Protein AF-A0A0H2SJ32-F1 (afdb_monomer_lite)

Foldseek 3Di:
DEQELLLNVLCVVPVPFDFLDDDPFAWDWDDDPNYIYIAGFHDADLVQLETEHEDADPDDDLSVLLRQLVVVVVCVVVVGRHQWYWYHYPPDIDTDGPVRSVVCVVVNVVVVVVSPDDDDDDDDPSLVRGPCNVVNVVVCVVVVNLCLQPPDDPVLVVVCVVVPHDLVCCLVVVVLVVDPPVNSLSSQLNNCQVVVHKDWQDDDDQFPAEKEWDFADDDLDGAWIWIAHPNDIDIQGCPDPNVVSLLVVLVVVLVSLAQYEYAAPVRLVSVVSVCVVPPVSVVSNVSNVVSYDHPNVVCSNTMHHNFSDSPLVGLLVSLPQDQPDSDDSVNLNVLVVVVVVVNVVSVVRNSSRSSSNRVSSVSSSVVVVVVND

Sequence (373 aa):
MKMDLLNYRNIKKCKHFVPIYKRPTKYFEINYEGITIVASYDEYDNRRKTAKISRESRKLKLNHIYHIIAVYLYFRKNGKDVRGIEVTLENKVHYFSERWIERKMPLLKKEIEYFKTPQEKTPGNHCKFCKIKVQCHRELLKKGDISIVPGISTSYLKLLKDININPIKAVEANKIEQVPPQFRKPLYNLKSLLENKPIIINKFDIPKKYIVYDVETYRDLDFLHGILIKNKYKAFLNLENIDDNLERFLKFIDSTKDIIVHYDVYDIKRLQMITKNISHLYKYLYKIEDRSYDLYEKIQKNIAIPVTSYSLKDISKYFGYKWRTDLNGYAIFIEYKNYLKGHKESLEKIIKYNEDDCRATAMIMEKLRELMK

pLDDT: mean 93.62, std 4.21, range [75.25, 98.56]

Structure (mmCIF, N/CA/C/O backbone):
data_AF-A0A0H2SJ32-F1
#
_entry.id   AF-A0A0H2SJ32-F1
#
loop_
_atom_site.group_PDB
_atom_site.id
_atom_site.type_symbol
_atom_site.label_atom_id
_atom_site.label_alt_id
_atom_site.label_comp_id
_atom_site.label_asym_id
_atom_site.label_entity_id
_atom_site.label_seq_id
_atom_site.pdbx_PDB_ins_code
_atom_site.Cartn_x
_atom_site.Cartn_y
_atom_site.Cartn_z
_atom_site.occupancy
_atom_site.B_iso_or_equiv
_atom_site.auth_seq_id
_atom_site.auth_comp_id
_atom_site.auth_asym_id
_atom_site.auth_atom_id
_atom_site.pdbx_PDB_model_num
ATOM 1 N N . MET A 1 1 ? -23.730 -14.250 4.685 1.00 84.75 1 MET A N 1
ATOM 2 C CA . MET A 1 1 ? -23.030 -13.030 4.209 1.00 84.75 1 MET A CA 1
ATOM 3 C C . MET A 1 1 ? -22.433 -12.296 5.406 1.00 84.75 1 MET A C 1
ATOM 5 O O . MET A 1 1 ? -23.075 -12.280 6.452 1.00 84.75 1 MET A O 1
ATOM 9 N N . LYS A 1 2 ? -21.221 -11.736 5.282 1.00 92.38 2 LYS A N 1
ATOM 10 C CA . LYS A 1 2 ? -20.457 -11.185 6.415 1.00 92.38 2 LYS A CA 1
ATOM 11 C C . LYS A 1 2 ? -20.153 -9.699 6.218 1.00 92.38 2 LYS A C 1
ATOM 13 O O . LYS A 1 2 ? -19.502 -9.336 5.244 1.00 92.38 2 LYS A O 1
ATOM 18 N N . MET A 1 3 ? -20.612 -8.849 7.135 1.00 94.62 3 MET A N 1
ATOM 19 C CA . MET A 1 3 ? -20.380 -7.403 7.110 1.00 94.62 3 MET A CA 1
ATOM 20 C C . MET A 1 3 ? -19.351 -7.014 8.176 1.00 94.62 3 MET A C 1
ATOM 22 O O . MET A 1 3 ? -19.695 -6.814 9.338 1.00 94.62 3 MET A O 1
ATOM 26 N N . ASP A 1 4 ? -18.081 -6.904 7.788 1.00 95.12 4 ASP A N 1
ATOM 27 C CA . ASP A 1 4 ? -17.010 -6.440 8.680 1.00 95.12 4 ASP A CA 1
ATOM 28 C C . ASP A 1 4 ? -16.953 -4.898 8.734 1.00 95.12 4 ASP A C 1
ATOM 30 O O . ASP A 1 4 ? -16.534 -4.203 7.804 1.00 95.12 4 ASP A O 1
ATOM 34 N N . LEU A 1 5 ? -17.373 -4.347 9.875 1.00 95.19 5 LEU A N 1
ATOM 35 C CA . LEU A 1 5 ? -17.485 -2.909 10.119 1.00 95.19 5 LEU A CA 1
ATOM 36 C C . LEU A 1 5 ? -16.130 -2.205 10.313 1.00 95.19 5 LE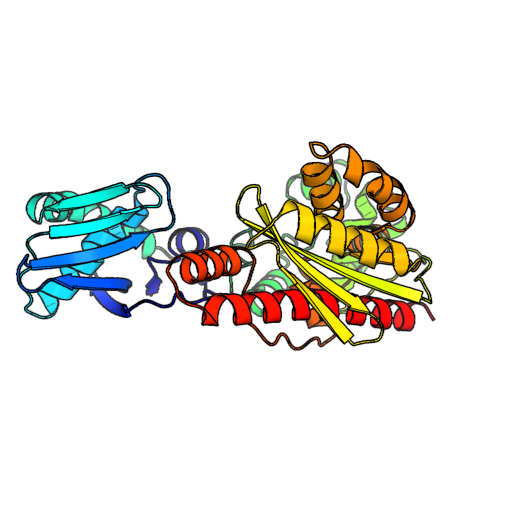U A C 1
ATOM 38 O O . LEU A 1 5 ? -16.024 -0.972 10.207 1.00 95.19 5 LEU A O 1
ATOM 42 N N . LEU A 1 6 ? -15.057 -2.955 10.557 1.00 91.38 6 LEU A N 1
ATOM 43 C CA . LEU A 1 6 ? -13.697 -2.419 10.646 1.00 91.38 6 LEU A CA 1
ATOM 44 C C . LEU A 1 6 ? -13.183 -2.118 9.235 1.00 91.38 6 LEU A C 1
ATOM 46 O O . LEU A 1 6 ? -12.584 -1.061 9.018 1.00 91.38 6 LEU A O 1
ATOM 50 N N . ASN A 1 7 ? -13.542 -2.966 8.268 1.00 92.06 7 ASN A N 1
ATOM 51 C CA . ASN A 1 7 ? -13.204 -2.837 6.849 1.00 92.06 7 ASN A CA 1
ATOM 52 C C . ASN A 1 7 ? -14.367 -2.354 5.966 1.00 92.06 7 ASN A C 1
ATOM 54 O O . ASN A 1 7 ? -14.308 -2.456 4.738 1.00 92.06 7 ASN A O 1
ATOM 58 N N . TYR A 1 8 ? -15.393 -1.753 6.574 1.00 93.25 8 TYR A N 1
ATOM 59 C CA . TYR A 1 8 ? -16.649 -1.392 5.915 1.00 93.25 8 TYR A CA 1
ATOM 60 C C . TYR A 1 8 ? -16.489 -0.626 4.594 1.00 93.25 8 TYR A C 1
ATOM 62 O O . TYR A 1 8 ? -17.190 -0.885 3.624 1.00 93.25 8 TYR A O 1
ATOM 70 N N . ARG A 1 9 ? -15.536 0.313 4.520 1.00 91.25 9 ARG A N 1
ATOM 71 C CA . ARG A 1 9 ? -15.310 1.106 3.296 1.00 91.25 9 ARG A CA 1
ATOM 72 C C . ARG A 1 9 ? -14.854 0.261 2.104 1.00 91.25 9 ARG A C 1
ATOM 74 O O . ARG A 1 9 ? -15.128 0.643 0.972 1.00 91.25 9 ARG A O 1
ATOM 81 N N . ASN A 1 10 ? -14.142 -0.835 2.356 1.00 92.56 10 ASN A N 1
ATOM 82 C CA . ASN A 1 10 ? -13.709 -1.768 1.319 1.00 92.56 10 ASN A CA 1
ATOM 83 C C . ASN A 1 10 ? -14.840 -2.740 0.977 1.00 92.56 10 ASN A C 1
ATOM 85 O O . ASN A 1 10 ? -15.119 -2.956 -0.195 1.00 92.56 10 ASN A O 1
ATOM 89 N N . ILE A 1 11 ? -15.550 -3.231 1.994 1.00 92.00 11 ILE A N 1
ATOM 90 C CA . ILE A 1 11 ? -16.694 -4.138 1.835 1.00 92.00 11 ILE A CA 1
ATOM 91 C C . ILE A 1 11 ? -17.844 -3.492 1.062 1.00 92.00 11 ILE A C 1
ATOM 93 O O . ILE A 1 11 ? -18.455 -4.134 0.217 1.00 92.00 11 ILE A O 1
ATOM 97 N N . LYS A 1 12 ? -18.091 -2.197 1.280 1.00 91.25 12 LYS A N 1
ATOM 98 C CA . LYS A 1 12 ? -19.074 -1.430 0.509 1.00 91.25 12 LYS A CA 1
ATOM 99 C C . LYS A 1 12 ? -18.720 -1.342 -0.981 1.00 91.25 12 LYS A C 1
ATOM 101 O O . LYS A 1 12 ? -19.610 -1.180 -1.803 1.00 91.25 12 LYS A O 1
ATOM 106 N N . LYS A 1 13 ? -17.431 -1.415 -1.331 1.00 91.88 13 LYS A N 1
ATOM 107 C CA . LYS A 1 13 ? -16.981 -1.440 -2.732 1.00 91.88 13 LYS A CA 1
ATOM 108 C C . LYS A 1 13 ? -17.062 -2.847 -3.319 1.00 91.88 13 LYS A C 1
ATOM 110 O O . LYS A 1 13 ? -17.434 -2.984 -4.475 1.00 91.88 13 LYS A O 1
ATOM 115 N N . CYS A 1 14 ? -16.725 -3.861 -2.5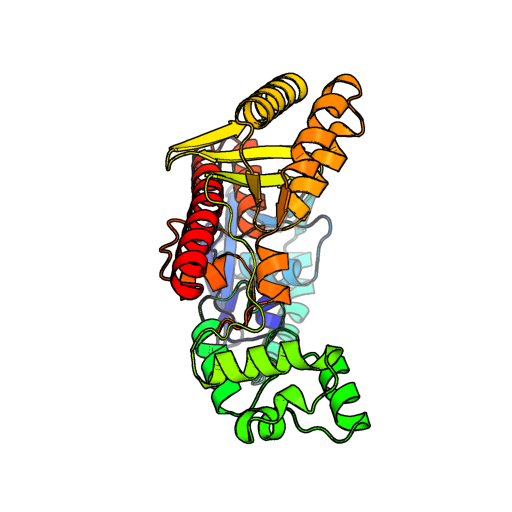25 1.00 92.62 14 CYS A N 1
ATOM 116 C CA . CYS A 1 14 ? -16.775 -5.261 -2.924 1.00 92.62 14 CYS A CA 1
ATOM 117 C C . CYS A 1 14 ? -17.115 -6.151 -1.725 1.00 92.62 14 CYS A C 1
ATOM 119 O O . CYS A 1 14 ? -16.321 -6.289 -0.790 1.00 92.62 14 CYS A O 1
ATOM 121 N N . LYS A 1 15 ? -18.275 -6.814 -1.777 1.00 90.94 15 LYS A N 1
ATOM 122 C CA . LYS A 1 15 ? -18.782 -7.683 -0.696 1.00 90.94 15 LYS A CA 1
ATOM 123 C C . LYS A 1 15 ? -17.934 -8.940 -0.467 1.00 90.94 15 LYS A C 1
ATOM 125 O O . LYS A 1 15 ? -18.018 -9.552 0.592 1.00 90.94 15 LYS A O 1
ATOM 130 N N . HIS A 1 16 ? -17.076 -9.289 -1.427 1.00 91.50 16 HIS A N 1
ATOM 131 C CA . HIS A 1 16 ? -16.116 -10.394 -1.334 1.00 91.50 16 HIS A CA 1
ATOM 132 C C . HIS A 1 16 ? -14.773 -9.986 -0.707 1.00 91.50 16 HIS A C 1
ATOM 134 O O . HIS A 1 16 ? -13.849 -10.795 -0.648 1.00 91.50 16 HIS A O 1
ATOM 140 N N . PHE A 1 17 ? -14.623 -8.733 -0.269 1.00 93.62 17 PHE A N 1
ATOM 141 C CA . PHE A 1 17 ? -13.372 -8.239 0.289 1.00 93.62 17 PHE A CA 1
ATOM 142 C C . PHE A 1 17 ? -12.949 -9.021 1.543 1.00 93.62 17 PHE A C 1
ATOM 144 O O . PHE A 1 17 ? -13.627 -9.006 2.568 1.00 93.62 17 PHE A O 1
ATOM 151 N N . VAL A 1 18 ? -11.767 -9.636 1.480 1.00 92.75 18 VAL A N 1
ATOM 152 C CA . VAL A 1 18 ? -11.108 -10.290 2.620 1.00 92.75 18 VAL A CA 1
ATOM 153 C C . VAL A 1 18 ? -9.909 -9.448 3.074 1.00 92.75 18 VAL A C 1
ATOM 155 O O . VAL A 1 18 ? -8.955 -9.343 2.303 1.00 92.75 18 VAL A O 1
ATOM 158 N N . PRO A 1 19 ? -9.896 -8.852 4.281 1.00 91.38 19 PRO A N 1
ATOM 159 C CA . PRO A 1 19 ? -8.810 -7.970 4.718 1.00 91.38 19 PRO A CA 1
ATOM 160 C C . PRO A 1 19 ? -7.476 -8.704 4.879 1.00 91.38 19 PRO A C 1
ATOM 162 O O . PRO A 1 19 ? -7.435 -9.788 5.459 1.00 91.38 19 PRO A O 1
ATOM 165 N N . ILE A 1 20 ? -6.379 -8.087 4.423 1.00 89.19 20 ILE A N 1
ATOM 166 C CA . ILE A 1 20 ? -5.006 -8.576 4.658 1.00 89.19 20 ILE A CA 1
ATOM 167 C C . ILE A 1 20 ? -4.635 -8.476 6.139 1.00 89.19 20 ILE A C 1
ATOM 169 O O . ILE A 1 20 ? -4.204 -9.462 6.731 1.00 89.19 20 ILE A O 1
ATOM 173 N N . TYR A 1 21 ? -4.866 -7.309 6.738 1.00 86.38 21 TYR A N 1
ATOM 174 C CA . TYR A 1 21 ? -4.495 -7.005 8.116 1.00 86.38 21 TYR A CA 1
ATOM 175 C C . TYR A 1 21 ? -5.722 -7.016 9.035 1.00 86.38 21 TYR A C 1
ATOM 177 O O . TYR A 1 21 ? -6.750 -6.405 8.723 1.00 86.38 21 TYR A O 1
ATOM 185 N N . LYS A 1 22 ? -5.598 -7.685 10.185 1.00 85.19 22 LYS A N 1
ATOM 186 C CA . LYS A 1 22 ? -6.545 -7.590 11.301 1.00 85.19 22 LYS A CA 1
ATOM 187 C C . LYS A 1 22 ? -5.929 -6.721 12.390 1.00 85.19 22 LYS A C 1
ATOM 189 O O . LYS A 1 22 ? -4.769 -6.903 12.737 1.00 85.19 22 LYS A O 1
ATOM 194 N N . ARG A 1 23 ? -6.713 -5.783 12.920 1.00 82.75 23 ARG A N 1
ATOM 195 C CA . ARG A 1 23 ? -6.260 -4.884 13.987 1.00 82.75 23 ARG A CA 1
ATOM 196 C C . ARG A 1 23 ? -6.164 -5.659 15.305 1.00 82.75 23 ARG A C 1
ATOM 198 O O . ARG A 1 23 ? -7.008 -6.517 15.530 1.00 82.75 23 ARG A O 1
ATOM 205 N N . PRO A 1 24 ? -5.220 -5.351 16.199 1.00 81.75 24 PRO A N 1
ATOM 206 C CA . PRO A 1 24 ? -5.170 -5.965 17.523 1.00 81.75 24 PRO A CA 1
ATOM 207 C C . PRO A 1 24 ? -6.269 -5.374 18.426 1.00 81.75 24 PRO A C 1
ATOM 209 O O . PRO A 1 24 ? -6.083 -4.346 19.064 1.00 81.75 24 PRO A O 1
ATOM 212 N N . THR A 1 25 ? -7.458 -5.977 18.426 1.00 86.56 25 THR A N 1
ATOM 213 C CA . THR A 1 25 ? -8.642 -5.544 19.200 1.00 86.56 25 THR A CA 1
ATOM 214 C C . THR A 1 25 ? -9.538 -6.757 19.487 1.00 86.56 25 THR A C 1
ATOM 216 O O . THR A 1 25 ? -9.348 -7.819 18.885 1.00 86.56 25 THR A O 1
ATOM 219 N N . LYS A 1 26 ? -10.516 -6.641 20.397 1.00 93.81 26 LYS A N 1
ATOM 220 C CA . LYS A 1 26 ? -11.406 -7.760 20.753 1.00 93.81 26 LYS A CA 1
ATOM 221 C C . LYS A 1 26 ? -12.528 -7.859 19.729 1.00 93.81 26 LYS A C 1
ATOM 223 O O . LYS A 1 26 ? -13.484 -7.086 19.767 1.00 93.81 26 LYS A O 1
ATOM 228 N N . TYR A 1 27 ? -12.388 -8.781 18.782 1.00 96.50 27 TYR A N 1
ATOM 229 C CA . TYR A 1 27 ? -13.406 -9.032 17.765 1.00 96.50 27 TYR A CA 1
ATOM 230 C C . TYR A 1 27 ? -14.584 -9.823 18.322 1.00 96.50 27 TYR A C 1
ATOM 232 O O . TYR A 1 27 ? -14.417 -10.696 19.167 1.00 96.50 27 TYR A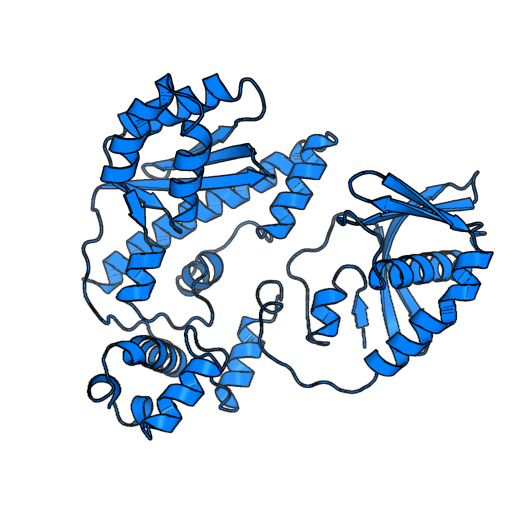 O 1
ATOM 240 N N . PHE A 1 28 ? -15.762 -9.558 17.772 1.00 97.12 28 PHE A N 1
ATOM 241 C CA . PHE A 1 28 ? -16.953 -10.365 17.985 1.00 97.12 28 PHE A CA 1
ATOM 242 C C . PHE A 1 28 ? -17.768 -10.464 16.698 1.00 97.12 28 PHE A C 1
ATOM 244 O O . PHE A 1 28 ? -17.627 -9.647 15.778 1.00 97.12 28 PHE A O 1
ATOM 251 N N . GLU A 1 29 ? -18.655 -11.454 16.661 1.00 97.62 29 GLU A N 1
ATOM 252 C CA . GLU A 1 29 ? -19.629 -11.635 15.592 1.00 97.62 29 GLU A CA 1
ATOM 253 C C . GLU A 1 29 ? -21.039 -11.646 16.181 1.00 97.62 29 GLU A C 1
ATOM 255 O O . GLU A 1 29 ? -21.283 -12.253 17.224 1.00 97.62 29 GLU A O 1
ATOM 260 N N . ILE A 1 30 ? -21.975 -10.971 15.517 1.00 96.62 30 ILE A N 1
ATOM 261 C CA . ILE A 1 30 ? -23.398 -11.043 15.852 1.00 96.62 30 ILE A CA 1
ATOM 262 C C . ILE A 1 30 ? -24.220 -11.320 14.604 1.00 96.62 30 ILE A C 1
ATOM 264 O O . ILE A 1 30 ? -24.011 -10.711 13.558 1.00 96.62 30 ILE A O 1
ATOM 268 N N . ASN A 1 31 ? -25.196 -12.213 14.733 1.00 96.25 31 ASN A N 1
ATOM 269 C CA . ASN A 1 31 ? -26.251 -12.355 13.738 1.00 96.25 31 ASN A CA 1
ATOM 270 C C . ASN A 1 31 ? -27.341 -11.323 14.027 1.00 96.25 31 ASN A C 1
ATOM 272 O O . ASN A 1 31 ? -27.895 -11.311 15.131 1.00 96.25 31 ASN A O 1
ATOM 276 N N . TYR A 1 32 ? -27.617 -10.465 13.048 1.00 95.56 32 TYR A N 1
ATOM 277 C CA . TYR A 1 32 ? -28.621 -9.410 13.126 1.00 95.56 32 TYR A CA 1
ATOM 278 C C . TYR A 1 32 ? -29.239 -9.197 11.742 1.00 95.56 32 TYR A C 1
ATOM 280 O O . TYR A 1 32 ? -28.510 -9.079 10.757 1.00 95.56 32 TYR A O 1
ATOM 288 N N . GLU A 1 33 ? -30.574 -9.196 11.668 1.00 93.94 33 GLU A N 1
ATOM 289 C CA . GLU A 1 33 ? -31.332 -9.029 10.416 1.00 93.94 33 GLU A CA 1
ATOM 290 C C . GLU A 1 33 ? -30.879 -10.009 9.308 1.00 93.94 33 GLU A C 1
ATOM 292 O O . GLU A 1 33 ? -30.760 -9.647 8.140 1.00 93.94 33 GLU A O 1
ATOM 297 N N . GLY A 1 34 ? -30.573 -11.263 9.667 1.00 92.81 34 GLY A N 1
ATOM 298 C CA . GLY A 1 34 ? -30.205 -12.322 8.713 1.00 92.81 34 GLY A CA 1
ATOM 299 C C . GLY A 1 34 ? -28.777 -12.258 8.152 1.00 92.81 34 GLY A C 1
ATOM 300 O O . GLY A 1 34 ? -28.448 -13.017 7.241 1.00 92.81 34 GLY A O 1
ATOM 301 N N . ILE A 1 35 ? -27.909 -11.382 8.671 1.00 95.19 35 ILE A N 1
ATOM 302 C CA . ILE A 1 35 ? -26.491 -11.336 8.286 1.00 95.19 35 ILE A CA 1
ATOM 303 C C . ILE A 1 35 ? -25.573 -11.447 9.504 1.00 95.19 35 ILE A C 1
ATOM 305 O O . ILE A 1 35 ? -25.954 -11.092 10.620 1.00 95.19 35 ILE A O 1
ATOM 309 N N . THR A 1 36 ? -24.333 -11.880 9.278 1.00 96.75 36 THR A N 1
ATOM 310 C CA . THR A 1 36 ? -23.291 -11.868 10.308 1.00 96.75 36 THR A CA 1
ATOM 311 C C . THR A 1 36 ? -22.543 -10.540 10.250 1.00 96.75 36 THR A C 1
ATOM 313 O O . THR A 1 36 ? -21.879 -10.231 9.259 1.00 96.75 36 THR A O 1
ATOM 316 N N . ILE A 1 37 ? -22.634 -9.745 11.310 1.00 97.25 37 ILE A N 1
ATOM 317 C CA . ILE A 1 37 ? -21.875 -8.505 11.478 1.00 97.25 37 ILE A CA 1
ATOM 318 C C . ILE A 1 37 ? -20.612 -8.821 12.265 1.00 97.25 37 ILE A C 1
ATOM 320 O O . ILE A 1 37 ? -20.684 -9.426 13.333 1.00 97.25 37 ILE A O 1
ATOM 324 N N . VAL A 1 38 ? -19.467 -8.365 11.761 1.00 96.94 38 VAL A N 1
ATOM 325 C CA . VAL A 1 38 ? -18.198 -8.408 12.490 1.00 96.94 38 VAL A CA 1
ATOM 326 C C . VAL A 1 38 ? -17.802 -7.018 12.912 1.00 96.94 38 VAL A C 1
ATOM 328 O O . VAL A 1 38 ? -17.755 -6.084 12.109 1.00 96.94 38 VAL A O 1
ATOM 331 N N . ALA A 1 39 ? -17.497 -6.897 14.191 1.00 97.00 39 ALA A N 1
ATOM 332 C CA . ALA A 1 39 ? -17.062 -5.665 14.809 1.00 97.00 39 ALA A CA 1
ATOM 333 C C . ALA A 1 39 ? -16.050 -5.979 15.913 1.00 97.00 39 ALA A C 1
ATOM 335 O O . ALA A 1 39 ? -15.628 -7.122 16.093 1.00 97.00 39 ALA A O 1
ATOM 336 N N . SER A 1 40 ? -15.611 -4.939 16.610 1.00 96.38 40 SER A N 1
ATOM 337 C CA . SER A 1 40 ? -14.703 -5.080 17.739 1.00 96.38 40 SER A CA 1
ATOM 338 C C . SER A 1 40 ? -15.008 -4.082 18.844 1.00 96.38 40 SER A C 1
ATOM 340 O O . SER A 1 40 ? -15.715 -3.098 18.622 1.00 96.38 40 SER A O 1
ATOM 342 N N . TYR A 1 41 ? -14.458 -4.316 20.024 1.00 96.38 41 TYR A N 1
ATOM 343 C CA . TYR A 1 41 ? -14.414 -3.337 21.102 1.00 96.38 41 TYR A CA 1
ATOM 344 C C . TYR A 1 41 ? -13.050 -3.369 21.783 1.00 96.38 41 TYR A C 1
ATOM 346 O O . TYR A 1 41 ? -12.314 -4.350 21.683 1.00 96.38 41 TYR A O 1
ATOM 354 N N . ASP A 1 42 ? -12.711 -2.288 22.474 1.00 93.56 42 ASP A N 1
ATOM 355 C CA . ASP A 1 42 ? -11.442 -2.193 23.194 1.00 93.56 42 ASP A CA 1
ATOM 356 C C . ASP A 1 42 ? -11.650 -2.601 24.660 1.00 93.56 42 ASP A C 1
ATOM 358 O O . ASP A 1 42 ? -10.969 -3.483 25.200 1.00 93.56 42 ASP A O 1
ATOM 362 N N . GLU A 1 43 ? -12.682 -2.036 25.287 1.00 94.69 43 GLU A N 1
ATOM 363 C CA . GLU A 1 43 ? -12.971 -2.215 26.707 1.00 94.69 43 GLU A CA 1
ATOM 364 C C . GLU A 1 43 ? -14.477 -2.163 26.989 1.00 94.69 43 GLU A C 1
ATOM 366 O O . GLU A 1 43 ? -15.254 -1.605 26.213 1.00 94.69 43 GLU A O 1
ATOM 371 N N . TYR A 1 44 ? -14.880 -2.731 28.122 1.00 96.19 44 TYR A N 1
ATOM 372 C CA . TYR A 1 44 ? -16.200 -2.545 28.704 1.00 96.19 44 TYR A CA 1
ATOM 373 C C . TYR A 1 44 ? -16.052 -2.180 30.181 1.00 96.19 44 TYR A C 1
ATOM 375 O O . TYR A 1 44 ? -15.498 -2.953 30.960 1.00 96.19 44 TYR A O 1
ATOM 383 N N . ASP A 1 45 ? -16.545 -1.002 30.552 1.00 95.44 45 ASP A N 1
ATOM 384 C CA . ASP A 1 45 ? -16.543 -0.503 31.924 1.00 95.44 45 ASP A CA 1
ATOM 385 C C . ASP A 1 45 ? -17.814 -0.982 32.640 1.00 95.44 45 ASP A C 1
ATOM 387 O O . ASP A 1 45 ? -18.910 -0.473 32.392 1.00 95.44 45 ASP A O 1
ATOM 391 N N . ASN A 1 46 ? -17.666 -1.957 33.545 1.00 93.69 46 ASN A N 1
ATOM 392 C CA . ASN A 1 46 ? -18.784 -2.514 34.316 1.00 93.69 46 ASN A CA 1
ATOM 393 C C . ASN A 1 46 ? -19.457 -1.478 35.235 1.00 93.69 46 ASN A C 1
ATOM 395 O O . ASN A 1 46 ? -20.657 -1.586 35.480 1.00 93.69 46 ASN A O 1
ATOM 399 N N . ARG A 1 47 ? -18.711 -0.491 35.755 1.00 93.19 47 ARG A N 1
ATOM 400 C CA . ARG A 1 47 ? -19.242 0.512 36.695 1.00 93.19 47 ARG A CA 1
ATOM 401 C C . ARG A 1 47 ? -20.070 1.553 35.954 1.00 93.19 47 ARG A C 1
ATOM 403 O O . ARG A 1 47 ? -21.181 1.870 36.369 1.00 93.19 47 ARG A O 1
ATOM 410 N N . ARG A 1 48 ? -19.542 2.064 34.838 1.00 94.06 48 ARG A N 1
ATOM 411 C CA . ARG A 1 48 ? -20.235 3.056 33.999 1.00 94.06 48 ARG A CA 1
ATOM 412 C C . ARG A 1 48 ? -21.259 2.435 33.055 1.00 94.06 48 ARG A C 1
ATOM 414 O O . ARG A 1 48 ? -22.105 3.163 32.542 1.00 94.06 48 ARG A O 1
ATOM 421 N N . LYS A 1 49 ? -21.208 1.110 32.863 1.00 96.81 49 LYS A N 1
ATOM 422 C CA . LYS A 1 49 ? -22.027 0.368 31.894 1.00 96.81 49 LYS A CA 1
ATOM 423 C C . LYS A 1 49 ? -21.814 0.903 30.475 1.00 96.81 49 LYS A C 1
ATOM 425 O O . LYS A 1 49 ? -22.763 1.134 29.727 1.00 96.81 49 LYS A O 1
AT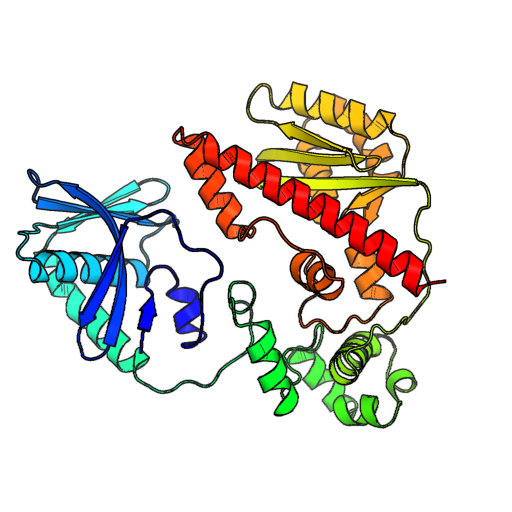OM 430 N N . THR A 1 50 ? -20.547 1.127 30.126 1.00 97.62 50 THR A N 1
ATOM 431 C CA . THR A 1 50 ? -20.129 1.778 28.876 1.00 97.62 50 THR A CA 1
ATOM 432 C C . THR A 1 50 ? -19.112 0.910 28.151 1.00 97.62 50 THR A C 1
ATOM 434 O O . THR A 1 50 ? -18.077 0.565 28.721 1.00 97.62 50 THR A O 1
ATOM 437 N N . ALA A 1 51 ? -19.363 0.587 26.881 1.00 97.56 51 ALA A N 1
ATOM 438 C CA . ALA A 1 51 ? -18.340 -0.025 26.030 1.00 97.56 51 ALA A CA 1
ATOM 439 C C . ALA A 1 51 ? -17.530 1.048 25.295 1.00 97.56 51 ALA A C 1
ATOM 441 O O . ALA A 1 51 ? -18.069 2.083 24.903 1.00 97.56 51 ALA A O 1
ATOM 442 N N . LYS A 1 52 ? -16.239 0.789 25.088 1.00 96.81 52 LYS A N 1
ATOM 443 C CA . LYS A 1 52 ? -15.300 1.709 24.439 1.00 96.81 52 LYS A CA 1
ATOM 444 C C . LYS A 1 52 ? -14.808 1.137 23.118 1.00 96.81 52 LYS A C 1
ATOM 446 O O . LYS A 1 52 ? -14.445 -0.042 23.047 1.00 96.81 52 LYS A O 1
ATOM 451 N N . ILE A 1 53 ? -14.767 1.976 22.086 1.00 96.00 53 ILE A N 1
ATOM 452 C CA . ILE A 1 53 ? -14.194 1.645 20.777 1.00 96.00 53 ILE A CA 1
ATOM 453 C C . ILE A 1 53 ? -13.302 2.769 20.247 1.00 96.00 53 ILE A C 1
ATOM 455 O O . ILE A 1 53 ? -13.594 3.949 20.423 1.00 96.00 53 ILE A O 1
ATOM 459 N N . SER A 1 54 ? -12.268 2.406 19.494 1.00 91.69 54 SER A N 1
ATOM 460 C CA . SER A 1 54 ? -11.338 3.351 18.873 1.00 91.69 54 SER A CA 1
ATOM 461 C C . SER A 1 54 ? -11.436 3.321 17.348 1.00 91.69 54 SER A C 1
ATOM 463 O O . SER A 1 54 ? -11.475 2.259 16.717 1.00 91.69 54 SER A O 1
ATOM 465 N N . ARG A 1 55 ? -11.457 4.500 16.710 1.00 90.50 55 ARG A N 1
ATOM 466 C CA . ARG A 1 55 ? -11.480 4.636 15.244 1.00 90.50 55 ARG A CA 1
ATOM 467 C C . ARG A 1 55 ? -10.469 5.669 14.758 1.00 90.50 55 ARG A C 1
ATOM 469 O O . ARG A 1 55 ? -10.523 6.837 15.121 1.00 90.50 55 ARG A O 1
ATOM 476 N N . GLU A 1 56 ? -9.645 5.244 13.803 1.00 84.75 56 GLU A N 1
ATOM 477 C CA . GLU A 1 56 ? -8.702 6.096 13.069 1.00 84.75 56 GLU A CA 1
ATOM 478 C C . GLU A 1 56 ? -9.432 7.032 12.095 1.00 84.75 56 GLU A C 1
ATOM 480 O O . GLU A 1 56 ? -9.668 6.712 10.922 1.00 84.75 56 GLU A O 1
ATOM 485 N N . SER A 1 57 ? -9.922 8.149 12.632 1.00 87.44 57 SER A N 1
ATOM 486 C CA . SER A 1 57 ? -10.612 9.199 11.893 1.00 87.44 57 SER A CA 1
ATOM 487 C C . SER A 1 57 ? -10.689 10.479 12.716 1.00 87.44 57 SER A C 1
ATOM 489 O O . SER A 1 57 ? -11.061 10.443 13.883 1.00 87.44 57 SER A O 1
ATOM 491 N N . ARG A 1 58 ? -10.484 11.633 12.076 1.00 87.38 58 ARG A N 1
ATOM 492 C CA . ARG A 1 58 ? -10.672 12.961 12.696 1.00 87.38 58 ARG A CA 1
ATOM 493 C C . ARG A 1 58 ? -12.135 13.313 12.993 1.00 87.38 58 ARG A C 1
ATOM 495 O O . ARG A 1 58 ? -12.430 14.117 13.873 1.00 87.38 58 ARG A O 1
ATOM 502 N N . LYS A 1 59 ? -13.073 12.742 12.230 1.00 92.38 59 LYS A N 1
ATOM 503 C CA . LYS A 1 59 ? -14.519 13.013 12.338 1.00 92.38 59 LYS A CA 1
ATOM 504 C C . LYS A 1 59 ? -15.320 11.719 12.468 1.00 92.38 59 LYS A C 1
ATOM 506 O O . LYS A 1 59 ? -14.900 10.668 11.968 1.00 92.38 59 LYS A O 1
ATOM 511 N N . LEU A 1 60 ? -16.486 11.806 13.107 1.00 93.06 60 LEU A N 1
ATOM 512 C CA . LEU A 1 60 ? -17.459 10.719 13.123 1.00 93.06 60 LEU A CA 1
ATOM 513 C C . LEU A 1 60 ? -17.999 10.511 11.701 1.00 93.06 60 LEU A C 1
ATOM 515 O O . LEU A 1 60 ? -18.259 11.473 10.982 1.00 93.06 60 LEU A O 1
ATOM 519 N N . LYS A 1 61 ? -18.132 9.253 11.284 1.00 93.81 61 LYS A N 1
ATOM 520 C CA . LYS A 1 61 ? -18.615 8.864 9.956 1.00 93.81 61 LYS A CA 1
ATOM 521 C C . LYS A 1 61 ? -19.746 7.864 10.112 1.00 93.81 61 LYS A C 1
ATOM 523 O O . LYS A 1 61 ? -19.821 7.176 11.126 1.00 93.81 61 LYS A O 1
ATOM 528 N N . LEU A 1 62 ? -20.576 7.734 9.082 1.00 94.25 62 LEU A N 1
ATOM 529 C CA . LEU A 1 62 ? -21.734 6.840 9.092 1.00 94.25 62 LEU A CA 1
ATOM 530 C C . LEU A 1 62 ? -21.366 5.388 9.452 1.00 94.25 62 LEU A C 1
ATOM 532 O O . LEU A 1 62 ? -22.011 4.772 10.289 1.00 94.25 62 LEU A O 1
ATOM 536 N N . ASN A 1 63 ? -20.247 4.878 8.936 1.00 94.06 63 ASN A N 1
ATOM 537 C CA . ASN A 1 63 ? -19.775 3.533 9.267 1.00 94.06 63 ASN A CA 1
ATOM 538 C C . ASN A 1 63 ? -19.325 3.364 10.733 1.00 94.06 63 ASN A C 1
ATOM 540 O O . ASN A 1 63 ? -19.241 2.240 11.214 1.00 94.06 63 ASN A O 1
ATOM 544 N N . HIS A 1 64 ? -19.014 4.452 11.446 1.00 95.81 64 HIS A N 1
ATOM 545 C CA . HIS A 1 64 ? -18.769 4.396 12.892 1.00 95.81 64 HIS A CA 1
ATOM 546 C C . HIS A 1 64 ? -20.083 4.261 13.656 1.00 95.81 64 HIS A C 1
ATOM 548 O O . HIS A 1 64 ? -20.115 3.558 14.652 1.00 95.81 64 HIS A O 1
ATOM 554 N N . ILE A 1 65 ? -21.169 4.858 13.158 1.00 97.38 65 ILE A N 1
ATOM 555 C CA . ILE A 1 65 ? -22.510 4.701 13.737 1.00 97.38 65 ILE A CA 1
ATOM 556 C C . ILE A 1 65 ? -22.942 3.233 13.670 1.00 97.38 65 ILE A C 1
ATOM 558 O O . ILE A 1 65 ? -23.399 2.685 14.665 1.00 97.38 65 ILE A O 1
ATOM 562 N N . TYR A 1 66 ? -22.706 2.562 12.540 1.00 97.88 66 TYR A N 1
ATOM 563 C CA . TYR A 1 66 ? -22.959 1.122 12.411 1.00 97.88 66 TYR A CA 1
ATOM 564 C C . TYR A 1 66 ? -22.162 0.302 13.429 1.00 97.88 66 TYR A C 1
ATOM 566 O O . TYR A 1 66 ? -22.695 -0.623 14.033 1.00 97.88 66 TYR A O 1
ATOM 574 N N . HIS A 1 67 ? -20.894 0.665 13.650 1.00 97.62 67 HIS A N 1
ATOM 575 C CA . HIS A 1 67 ? -20.023 0.004 14.626 1.00 97.62 67 HIS A CA 1
ATOM 576 C C . HIS A 1 67 ? -20.523 0.225 16.062 1.00 97.62 67 HIS A C 1
ATOM 578 O O . HIS A 1 67 ? -20.641 -0.744 16.804 1.00 97.62 67 HIS A O 1
ATOM 584 N N . ILE A 1 68 ? -20.911 1.453 16.421 1.00 98.25 68 ILE A N 1
ATOM 585 C CA . ILE A 1 68 ? -21.532 1.783 17.716 1.00 98.25 68 ILE A CA 1
ATOM 586 C C . ILE A 1 68 ? -22.766 0.903 17.965 1.00 98.25 68 ILE A C 1
ATOM 588 O O . ILE A 1 68 ? -22.860 0.259 19.008 1.00 98.25 68 ILE A O 1
ATOM 592 N N . ILE A 1 69 ? -23.684 0.833 16.993 1.00 98.38 69 ILE A N 1
ATOM 593 C CA . ILE A 1 69 ? -24.911 0.031 17.106 1.00 98.38 69 ILE A CA 1
ATOM 594 C C . ILE A 1 69 ? -24.575 -1.459 17.258 1.00 98.38 69 ILE A C 1
ATOM 596 O O . ILE A 1 69 ? -25.158 -2.131 18.103 1.00 98.38 69 ILE A O 1
ATOM 600 N N . ALA A 1 70 ? -23.618 -1.983 16.486 1.00 98.06 70 ALA A N 1
ATOM 601 C CA . ALA A 1 70 ? -23.220 -3.387 16.573 1.00 98.06 70 ALA A CA 1
ATOM 602 C C . ALA A 1 70 ? -22.629 -3.754 17.945 1.00 98.06 70 ALA A C 1
ATOM 604 O O . ALA A 1 70 ? -22.911 -4.831 18.462 1.00 98.06 70 ALA A O 1
ATOM 605 N N . VAL A 1 71 ? -21.840 -2.862 18.554 1.00 98.12 71 VAL A N 1
ATOM 606 C CA . VAL A 1 71 ? -21.283 -3.069 19.903 1.00 98.12 71 VAL A CA 1
ATOM 607 C C . VAL A 1 71 ? -22.396 -3.068 20.945 1.00 98.12 71 VAL A C 1
ATOM 609 O O . VAL A 1 71 ? -22.457 -3.981 21.763 1.00 98.12 71 VAL A O 1
ATOM 612 N N . TYR A 1 72 ? -23.309 -2.097 20.876 1.00 98.19 72 TYR A N 1
ATOM 613 C CA . TYR A 1 72 ? -24.484 -2.051 21.748 1.00 98.19 72 TYR A CA 1
ATOM 614 C C . TYR A 1 72 ? -25.305 -3.349 21.665 1.00 98.19 72 TYR A C 1
ATOM 616 O O . TYR A 1 72 ? -25.549 -3.996 22.684 1.00 98.19 72 TYR A O 1
ATOM 624 N N . LEU A 1 73 ? -25.643 -3.787 20.447 1.00 97.50 73 LEU A N 1
ATOM 625 C CA . LEU A 1 73 ? -26.382 -5.029 20.204 1.00 97.50 73 LEU A CA 1
ATOM 626 C C . LEU A 1 73 ? -25.661 -6.264 20.750 1.00 97.50 73 LEU A C 1
ATOM 628 O O . LEU A 1 73 ? -26.296 -7.129 21.348 1.00 97.50 73 LEU A O 1
ATOM 632 N N . TYR A 1 74 ? -24.344 -6.350 20.558 1.00 98.00 74 TYR A N 1
ATOM 633 C CA . TYR A 1 74 ? -23.539 -7.459 21.060 1.00 98.00 74 TYR A CA 1
ATOM 634 C C . TYR A 1 74 ? -23.612 -7.581 22.578 1.00 98.00 74 TYR A C 1
ATOM 636 O O . TYR A 1 74 ? -23.931 -8.652 23.089 1.00 98.00 74 TYR A O 1
ATOM 644 N N . PHE A 1 75 ? -23.363 -6.497 23.308 1.00 97.00 75 PHE A N 1
ATOM 645 C CA . PHE A 1 75 ? -23.380 -6.545 24.766 1.00 97.00 75 PHE A CA 1
ATOM 646 C C . PHE A 1 75 ? -24.781 -6.839 25.318 1.00 97.00 75 PHE A C 1
ATOM 648 O O . PHE A 1 75 ? -24.910 -7.700 26.188 1.00 97.00 75 PHE A O 1
ATOM 655 N N . ARG A 1 76 ? -25.833 -6.227 24.755 1.00 95.06 76 ARG A N 1
ATOM 656 C CA . ARG A 1 76 ? -27.228 -6.509 25.141 1.00 95.06 76 ARG A CA 1
ATOM 657 C C . ARG A 1 76 ? -27.602 -7.972 24.900 1.00 95.06 76 ARG A C 1
ATOM 659 O O . ARG A 1 76 ? -28.177 -8.606 25.779 1.00 95.06 76 ARG A O 1
ATOM 666 N N . LYS A 1 77 ? -27.213 -8.540 23.752 1.00 95.50 77 LYS A N 1
ATOM 667 C CA . LYS A 1 77 ? -27.441 -9.960 23.432 1.00 95.50 77 LYS A CA 1
ATOM 668 C C . LYS A 1 77 ? -26.715 -10.910 24.391 1.00 95.50 77 LYS A C 1
ATOM 670 O O . LYS A 1 77 ? -27.195 -12.011 24.624 1.00 95.50 77 LYS A O 1
ATOM 675 N N . ASN A 1 78 ? -25.593 -10.480 24.965 1.00 95.00 78 ASN A N 1
ATOM 676 C CA . ASN A 1 78 ? -24.842 -11.220 25.984 1.00 95.00 78 ASN A CA 1
ATOM 677 C C . ASN A 1 78 ? -25.266 -10.861 27.426 1.00 95.00 78 ASN A C 1
ATOM 679 O O . ASN A 1 78 ? -24.499 -11.070 28.364 1.00 95.00 78 ASN A O 1
ATOM 683 N N . GLY A 1 79 ? -26.458 -10.280 27.615 1.00 93.75 79 GLY A N 1
ATOM 684 C CA . GLY A 1 79 ? -27.025 -9.994 28.937 1.00 93.75 79 GLY A CA 1
ATOM 685 C C . GLY A 1 79 ? -26.330 -8.870 29.713 1.00 93.75 79 GLY A C 1
ATOM 686 O O . GLY A 1 79 ? -26.501 -8.766 30.925 1.00 93.75 79 GLY A O 1
ATOM 687 N N . LYS A 1 80 ? -25.521 -8.030 29.054 1.00 93.19 80 LYS A N 1
ATOM 688 C CA . LYS A 1 80 ? -24.867 -6.877 29.688 1.00 93.19 80 LYS A CA 1
ATOM 689 C C . LYS A 1 80 ? -25.744 -5.632 29.562 1.00 93.19 80 LYS A C 1
ATOM 691 O O . LYS A 1 80 ? -26.284 -5.342 28.495 1.00 93.19 80 LYS A O 1
ATOM 696 N N . ASP A 1 81 ? -25.845 -4.878 30.653 1.00 92.75 81 ASP A N 1
ATOM 697 C CA . ASP A 1 81 ? -26.513 -3.576 30.667 1.00 92.75 81 ASP A CA 1
ATOM 698 C C . ASP A 1 81 ? -25.589 -2.504 30.073 1.00 92.75 81 ASP A C 1
ATOM 700 O O . ASP A 1 81 ? -24.478 -2.338 30.558 1.00 92.75 81 ASP A O 1
ATOM 704 N N . VAL A 1 82 ? -26.015 -1.782 29.035 1.00 95.12 82 VAL A N 1
ATOM 705 C CA . VAL A 1 82 ? -25.169 -0.807 28.327 1.00 95.12 82 VAL A CA 1
ATOM 706 C C . VAL A 1 82 ? -25.892 0.521 28.206 1.00 95.12 82 VAL A C 1
ATOM 708 O O . VAL A 1 82 ? -26.778 0.676 27.373 1.00 95.12 82 VAL A O 1
ATOM 711 N N . ARG A 1 83 ? -25.446 1.510 28.982 1.00 96.12 83 ARG A N 1
ATOM 712 C CA . ARG A 1 83 ? -26.007 2.871 28.998 1.00 96.12 83 ARG A CA 1
ATOM 713 C C . ARG A 1 83 ? -25.481 3.754 27.870 1.00 96.12 83 ARG A C 1
ATOM 715 O O . ARG A 1 83 ? -26.074 4.793 27.562 1.00 96.12 83 ARG A O 1
ATOM 722 N N . GLY A 1 84 ? -24.373 3.359 27.249 1.00 96.81 84 GLY A N 1
ATOM 723 C CA . GLY A 1 84 ? -23.818 4.063 26.106 1.00 96.81 84 GLY A CA 1
ATOM 724 C C . GLY A 1 84 ? -22.508 3.486 25.594 1.00 96.81 84 GLY A C 1
ATOM 725 O O . GLY A 1 84 ? -21.965 2.514 26.123 1.00 96.81 84 GLY A O 1
ATOM 726 N N . ILE A 1 85 ? -22.011 4.106 24.530 1.00 98.25 85 ILE A N 1
ATOM 727 C CA . ILE A 1 85 ? -20.764 3.743 23.862 1.00 98.25 85 ILE A CA 1
ATOM 728 C C . ILE A 1 85 ? -19.862 4.970 23.805 1.00 98.25 85 ILE A C 1
ATOM 730 O O . ILE A 1 85 ? -20.270 6.034 23.333 1.00 98.25 85 ILE A O 1
ATOM 734 N N . GLU A 1 86 ? -18.624 4.803 24.248 1.00 98.06 86 GLU A N 1
ATOM 735 C CA . GLU A 1 86 ? -17.565 5.790 24.105 1.00 98.06 86 GLU A CA 1
ATOM 736 C C . GLU A 1 86 ? -16.743 5.491 22.845 1.00 98.06 86 GLU A C 1
ATOM 738 O O . GLU A 1 86 ? -16.311 4.361 22.610 1.00 98.06 86 GLU A O 1
ATOM 743 N N . VAL A 1 87 ? -16.542 6.506 22.009 1.00 97.00 87 VAL A N 1
ATOM 744 C CA . VAL A 1 87 ? -15.784 6.410 20.764 1.00 97.00 87 VAL A CA 1
ATOM 745 C C . VAL A 1 87 ? -14.593 7.346 20.819 1.00 97.00 87 VAL A C 1
ATOM 747 O O . VAL A 1 87 ? -14.746 8.568 20.738 1.00 97.00 87 VAL A O 1
ATOM 750 N N . THR A 1 88 ? -13.405 6.760 20.862 1.00 94.50 88 THR A N 1
ATOM 751 C CA . THR A 1 88 ? -12.141 7.481 20.757 1.00 94.50 88 THR A CA 1
ATOM 752 C C . THR A 1 88 ? -11.786 7.676 19.286 1.00 94.50 88 THR A C 1
ATOM 754 O O . THR A 1 88 ? -11.572 6.724 18.530 1.00 94.50 88 THR A O 1
ATOM 757 N N . LEU A 1 89 ? -11.753 8.936 18.866 1.00 92.69 89 LEU A N 1
ATOM 758 C CA . LEU A 1 89 ? -11.238 9.402 17.579 1.00 92.69 89 LEU A CA 1
ATOM 759 C C . LEU A 1 89 ? -9.829 9.987 17.770 1.00 92.69 89 LEU A C 1
ATOM 761 O O . LEU A 1 89 ? -9.360 10.098 18.896 1.00 92.69 89 LEU A O 1
ATOM 765 N N . GLU A 1 90 ? -9.149 10.383 16.687 1.00 84.25 90 GLU A N 1
ATOM 766 C CA . GLU A 1 90 ? -7.740 10.835 16.755 1.00 84.25 90 GLU A CA 1
ATOM 767 C C . GLU A 1 90 ? -7.479 11.927 17.805 1.00 84.25 90 GLU A C 1
ATOM 769 O O . GLU A 1 90 ? -6.466 11.860 18.492 1.00 84.25 90 GLU A O 1
ATOM 774 N N . ASN A 1 91 ? -8.392 12.894 17.949 1.00 83.00 91 ASN A N 1
ATOM 775 C CA . ASN A 1 91 ? -8.183 14.080 18.791 1.00 83.00 91 ASN A CA 1
ATOM 776 C C . ASN A 1 91 ? -9.294 14.288 19.833 1.00 83.00 91 ASN A C 1
ATOM 778 O O . ASN A 1 91 ? -9.367 15.348 20.445 1.00 83.00 91 ASN A O 1
ATOM 782 N N . LYS A 1 92 ? -10.243 13.352 19.950 1.00 91.69 92 LYS A N 1
ATOM 783 C CA . LYS A 1 92 ? -11.444 13.556 20.768 1.00 91.69 92 LYS A CA 1
ATOM 784 C C . LYS A 1 92 ? -12.125 12.255 21.137 1.00 91.69 92 LYS A C 1
ATOM 786 O O . LYS A 1 92 ? -12.168 11.318 20.342 1.00 91.69 92 LYS A O 1
ATOM 791 N N . VAL A 1 93 ? -12.733 12.263 22.312 1.00 94.44 93 VAL A N 1
ATOM 792 C CA . VAL A 1 93 ? -13.582 11.188 22.811 1.00 94.44 93 VAL A CA 1
ATOM 793 C C . VAL A 1 93 ? -15.035 11.648 22.726 1.00 94.44 93 VAL A C 1
ATOM 795 O O . VAL A 1 93 ? -15.358 12.784 23.067 1.00 94.44 93 VAL A O 1
ATOM 798 N N . HIS A 1 94 ? -15.911 10.787 22.219 1.00 96.19 94 HIS A N 1
ATOM 799 C CA . HIS A 1 94 ? -17.344 11.048 22.112 1.00 96.19 94 HIS A CA 1
ATOM 800 C C . HIS A 1 94 ? -18.139 10.002 22.879 1.00 96.19 94 HIS A C 1
ATOM 802 O O . HIS A 1 94 ? -17.884 8.815 22.717 1.00 96.19 94 HIS A O 1
ATOM 808 N N . TYR A 1 95 ? -19.152 10.432 23.624 1.00 97.38 95 TYR A N 1
ATOM 809 C CA . TYR A 1 95 ? -20.100 9.535 24.277 1.00 97.38 95 TYR A CA 1
ATOM 810 C C . TYR A 1 95 ? -21.444 9.532 23.542 1.00 97.38 95 TYR A C 1
ATOM 812 O O . TYR A 1 95 ? -21.980 10.590 23.208 1.00 97.38 95 TYR A O 1
ATOM 820 N N . PHE A 1 96 ? -21.997 8.343 23.309 1.00 98.00 96 PHE A N 1
ATOM 821 C CA . PHE A 1 96 ? -23.306 8.139 22.691 1.00 98.00 96 PHE A CA 1
ATOM 822 C C . PHE A 1 96 ? -24.195 7.343 23.641 1.00 98.00 96 PHE A C 1
ATOM 824 O O . PHE A 1 96 ? -23.889 6.194 23.951 1.00 98.00 96 PHE A O 1
ATOM 831 N N . SER A 1 97 ? -25.291 7.948 24.099 1.00 98.12 97 SER A N 1
ATOM 832 C CA . SER A 1 97 ? -26.235 7.301 25.015 1.00 98.12 97 SER A CA 1
ATOM 833 C C . SER A 1 97 ? -27.049 6.205 24.331 1.00 98.12 97 SER A C 1
ATOM 835 O O . SER A 1 97 ? -27.282 6.257 23.124 1.00 98.12 97 SER A O 1
ATOM 837 N N . GLU A 1 98 ? -27.554 5.257 25.119 1.00 97.69 98 GLU A N 1
ATOM 838 C CA . GLU A 1 98 ? -28.475 4.206 24.668 1.00 97.69 98 GLU A CA 1
ATOM 839 C C . GLU A 1 98 ? -29.635 4.772 23.833 1.00 97.69 98 GLU A C 1
ATOM 841 O O . GLU A 1 98 ? -29.792 4.402 22.671 1.00 97.69 98 GLU A O 1
ATOM 846 N N . ARG A 1 99 ? -30.339 5.793 24.343 1.00 97.81 99 ARG A N 1
ATOM 847 C CA . ARG A 1 99 ? -31.428 6.471 23.615 1.00 97.81 99 ARG A CA 1
ATOM 848 C C . ARG A 1 99 ? -30.992 7.015 22.251 1.00 97.81 99 ARG A C 1
ATOM 850 O O . ARG A 1 99 ? -31.770 7.021 21.296 1.00 97.81 99 ARG A O 1
ATOM 857 N N . TRP A 1 100 ? -29.764 7.528 22.136 1.00 98.25 100 TRP A N 1
ATOM 858 C CA . TRP A 1 100 ? -29.244 7.987 20.847 1.00 98.25 100 TRP A CA 1
ATOM 859 C C . TRP A 1 100 ? -29.006 6.811 19.898 1.00 98.25 100 TRP A C 1
ATOM 861 O O . TRP A 1 100 ? -29.343 6.906 18.719 1.00 98.25 100 TRP A O 1
ATOM 871 N N . ILE A 1 101 ? -28.453 5.708 20.404 1.00 98.06 101 ILE A N 1
ATOM 872 C CA . ILE A 1 101 ? -28.144 4.505 19.624 1.00 98.06 101 ILE A CA 1
ATOM 873 C C . ILE A 1 101 ? -29.430 3.873 19.090 1.00 98.06 101 ILE A C 1
ATOM 875 O O . ILE A 1 101 ? -29.520 3.620 17.888 1.00 98.06 101 ILE A O 1
ATOM 879 N N . GLU A 1 102 ? -30.444 3.711 19.941 1.00 96.81 102 GLU A N 1
ATOM 880 C CA . GLU A 1 102 ? -31.767 3.193 19.575 1.00 96.81 102 GLU A CA 1
ATOM 881 C C . GLU A 1 102 ? -32.394 4.009 18.438 1.00 96.81 102 GLU A C 1
ATOM 883 O O . GLU A 1 102 ? -32.785 3.460 17.406 1.00 96.81 102 GLU A O 1
ATOM 888 N N . ARG A 1 103 ? -32.364 5.347 18.541 1.00 98.00 103 ARG A N 1
ATOM 889 C CA . ARG A 1 103 ? -32.837 6.252 17.474 1.00 98.00 103 ARG A CA 1
ATOM 890 C C . ARG A 1 103 ? -32.077 6.101 16.153 1.00 98.00 103 ARG A C 1
ATOM 892 O O . ARG A 1 103 ? -32.581 6.523 15.112 1.00 98.00 103 ARG A O 1
ATOM 899 N N . LYS A 1 104 ? -30.854 5.564 16.168 1.00 98.00 104 LYS A N 1
ATOM 900 C CA . LYS A 1 104 ? -30.018 5.362 14.974 1.00 98.00 104 LYS A CA 1
ATOM 901 C C . LYS A 1 104 ? -30.066 3.935 14.434 1.00 98.00 104 LYS A C 1
ATOM 903 O O . LYS A 1 104 ? -29.597 3.728 13.314 1.00 98.00 104 LYS A O 1
ATOM 908 N N . MET A 1 105 ? -30.680 2.981 15.137 1.00 96.94 105 MET A N 1
ATOM 909 C CA . MET A 1 105 ? -30.836 1.599 14.665 1.00 96.94 105 MET A CA 1
ATOM 910 C C . MET A 1 105 ? -31.432 1.468 13.253 1.00 96.94 105 MET A C 1
ATOM 912 O O . MET A 1 105 ? -30.914 0.642 12.492 1.00 96.94 105 MET A O 1
ATOM 916 N N . PRO A 1 106 ? -32.423 2.286 12.829 1.00 97.69 106 PRO A N 1
ATOM 917 C CA . PRO A 1 106 ? -32.951 2.212 11.465 1.00 97.69 106 PRO A CA 1
ATOM 918 C C . PRO A 1 106 ? -31.894 2.432 10.373 1.00 97.69 106 PRO A C 1
ATOM 920 O O . PRO A 1 106 ? -32.012 1.867 9.288 1.00 97.69 106 PRO A O 1
ATOM 923 N N . LEU A 1 107 ? -30.828 3.197 10.652 1.00 97.19 107 LEU A N 1
ATOM 924 C CA . LEU A 1 107 ? -29.737 3.411 9.693 1.00 97.19 107 LEU A CA 1
ATOM 925 C C . LEU A 1 107 ? -28.976 2.115 9.408 1.00 97.19 107 LEU A C 1
ATOM 927 O O . LEU A 1 107 ? -28.679 1.825 8.252 1.00 97.19 107 LEU A O 1
ATOM 931 N N . LEU A 1 108 ? -28.679 1.334 10.453 1.00 97.06 108 LEU A N 1
ATOM 932 C CA . LEU A 1 108 ? -28.018 0.042 10.290 1.00 97.06 108 LEU A CA 1
ATOM 933 C C . LEU A 1 108 ? -28.935 -0.941 9.557 1.00 97.06 108 LEU A C 1
ATOM 935 O O . LEU A 1 108 ? -28.469 -1.610 8.643 1.00 97.06 108 LEU A O 1
ATOM 939 N N . LYS A 1 109 ? -30.231 -0.990 9.901 1.00 96.62 109 LYS A N 1
ATOM 940 C CA . LYS A 1 109 ? -31.198 -1.855 9.202 1.00 96.62 109 LYS A CA 1
ATOM 941 C C . LYS A 1 109 ? -31.244 -1.552 7.702 1.00 96.62 109 LYS A C 1
ATOM 943 O O . LYS A 1 109 ? -31.063 -2.455 6.893 1.00 96.62 109 LYS A O 1
ATOM 948 N N . LYS A 1 110 ? -31.385 -0.274 7.328 1.00 96.44 110 LYS A N 1
ATOM 949 C CA . LYS A 1 110 ? -31.390 0.155 5.919 1.00 96.44 110 LYS A CA 1
ATOM 950 C C . LYS A 1 110 ? -30.109 -0.251 5.186 1.00 96.44 110 LYS A C 1
ATOM 952 O O . LYS A 1 110 ? -30.166 -0.682 4.038 1.00 96.44 110 LYS A O 1
ATOM 957 N N . GLU A 1 111 ? -28.955 -0.112 5.834 1.00 95.81 111 GLU A N 1
ATOM 958 C CA . GLU A 1 111 ? -27.687 -0.522 5.233 1.00 95.81 111 GLU A CA 1
ATOM 959 C C . GLU A 1 111 ? -27.584 -2.041 5.068 1.00 95.81 111 GLU A C 1
ATOM 961 O O . GLU A 1 111 ? -27.059 -2.501 4.061 1.00 95.81 111 GLU A O 1
ATOM 966 N N . ILE A 1 112 ? -28.102 -2.828 6.014 1.00 95.75 112 ILE A N 1
ATOM 967 C CA . ILE A 1 112 ? -28.120 -4.292 5.909 1.00 95.75 112 ILE A CA 1
ATOM 968 C C . ILE A 1 112 ? -28.967 -4.745 4.723 1.00 95.75 112 ILE A C 1
ATOM 970 O O . ILE A 1 112 ? -28.520 -5.612 3.973 1.00 95.75 112 ILE A O 1
ATOM 974 N N . GLU A 1 113 ? -30.131 -4.135 4.505 1.00 95.44 113 GLU A N 1
ATOM 975 C CA . GLU A 1 113 ? -30.968 -4.447 3.341 1.00 95.44 113 GLU A CA 1
ATOM 976 C C . GLU A 1 113 ? -30.236 -4.159 2.026 1.00 95.44 113 GLU A C 1
ATOM 978 O O . GLU A 1 113 ? -30.156 -5.023 1.155 1.00 95.44 113 GLU A O 1
ATOM 983 N N . TYR A 1 114 ? -29.573 -3.003 1.919 1.00 92.75 114 TYR A N 1
ATOM 984 C CA . TYR A 1 114 ? -28.699 -2.712 0.778 1.00 92.75 114 TYR A CA 1
ATOM 985 C C . TYR A 1 114 ? -27.528 -3.709 0.661 1.00 92.75 114 TYR A C 1
ATOM 987 O O . TYR A 1 114 ? -27.103 -4.110 -0.430 1.00 92.75 114 TYR A O 1
ATOM 995 N N . PHE A 1 115 ? -26.979 -4.139 1.796 1.00 92.56 115 PHE A N 1
ATOM 996 C CA . PHE A 1 115 ? -25.881 -5.088 1.829 1.00 92.56 115 PHE A CA 1
ATOM 997 C C . PHE A 1 115 ? -26.308 -6.482 1.350 1.00 92.56 115 PHE A C 1
ATOM 999 O O . PHE A 1 115 ? -25.487 -7.158 0.735 1.00 92.56 115 PHE A O 1
ATOM 1006 N N . LYS A 1 116 ? -27.572 -6.890 1.526 1.00 92.56 116 LYS A N 1
ATOM 1007 C CA . LYS A 1 116 ? -28.101 -8.191 1.068 1.00 92.56 116 LYS A CA 1
ATOM 1008 C C . LYS A 1 116 ? -28.206 -8.328 -0.447 1.00 92.56 116 LYS A C 1
ATOM 1010 O O . LYS A 1 116 ? -28.135 -9.447 -0.945 1.00 92.56 116 LYS A O 1
ATOM 1015 N N . THR A 1 117 ? -28.324 -7.228 -1.186 1.00 91.50 117 THR A N 1
ATOM 1016 C CA . THR A 1 117 ? -28.392 -7.274 -2.653 1.00 91.50 117 THR A CA 1
ATOM 1017 C C . THR A 1 117 ? -27.115 -7.898 -3.237 1.00 91.50 117 THR A C 1
ATOM 1019 O O . THR A 1 117 ? -26.023 -7.452 -2.887 1.00 91.50 117 THR A O 1
ATOM 1022 N N . PRO A 1 118 ? -27.174 -8.902 -4.123 1.00 87.69 118 PRO A N 1
ATOM 1023 C CA . PRO A 1 118 ? -25.975 -9.438 -4.766 1.00 87.69 118 PRO A CA 1
ATOM 1024 C C . PRO A 1 118 ? -25.163 -8.344 -5.475 1.00 87.69 118 PRO A C 1
ATOM 1026 O O . PRO A 1 118 ? -25.720 -7.392 -6.016 1.00 87.69 118 PRO A O 1
ATOM 1029 N N . GLN A 1 119 ? -23.835 -8.459 -5.448 1.00 87.00 119 GLN A N 1
ATOM 1030 C CA . GLN A 1 119 ? -22.936 -7.539 -6.145 1.00 87.00 119 GLN A CA 1
ATOM 1031 C C . GLN A 1 119 ? -21.817 -8.340 -6.802 1.00 87.00 119 GLN A C 1
ATOM 1033 O O . GLN A 1 119 ? -21.193 -9.177 -6.149 1.00 87.00 119 GLN A O 1
ATOM 1038 N N . GLU A 1 120 ? -21.537 -8.056 -8.070 1.00 86.88 120 GLU A N 1
ATOM 1039 C CA . GLU A 1 120 ? -20.404 -8.653 -8.768 1.00 86.88 120 GLU A CA 1
ATOM 1040 C C . GLU A 1 120 ? -19.060 -8.154 -8.218 1.00 86.88 120 GLU A C 1
ATOM 1042 O O . GLU A 1 120 ? -18.939 -7.064 -7.643 1.00 86.88 120 GLU A O 1
ATOM 1047 N N . LYS A 1 121 ? -18.016 -8.970 -8.402 1.00 89.44 121 LYS A N 1
ATOM 1048 C CA . LYS A 1 121 ? -16.644 -8.583 -8.068 1.00 89.44 121 LYS A CA 1
ATOM 1049 C C . LYS A 1 121 ? -16.214 -7.476 -9.026 1.00 89.44 121 LYS A C 1
ATOM 1051 O O . LYS A 1 121 ? -16.149 -7.700 -10.226 1.00 89.44 121 LYS A O 1
ATOM 1056 N N . THR A 1 122 ? -15.872 -6.312 -8.486 1.00 86.31 122 THR A N 1
ATOM 1057 C CA . THR A 1 122 ? -15.350 -5.188 -9.268 1.00 86.31 122 THR A CA 1
ATOM 1058 C C . THR A 1 122 ? -13.915 -4.892 -8.844 1.00 86.31 122 THR A C 1
ATOM 1060 O O . THR A 1 122 ? -13.641 -4.811 -7.642 1.00 86.31 122 THR A O 1
ATOM 1063 N N . PRO A 1 123 ? -12.967 -4.750 -9.782 1.00 90.75 123 PRO A N 1
ATOM 1064 C CA . PRO A 1 123 ? -11.609 -4.370 -9.433 1.00 90.75 123 PRO A CA 1
ATOM 1065 C C . PRO A 1 123 ? -11.539 -2.897 -9.012 1.00 90.75 123 PRO A C 1
ATOM 1067 O O . PRO A 1 123 ? -12.351 -2.058 -9.402 1.00 90.75 123 PRO A O 1
ATOM 1070 N N . GLY A 1 124 ? -10.556 -2.558 -8.178 1.00 90.06 124 GLY A N 1
ATOM 1071 C CA . GLY A 1 124 ? -10.291 -1.165 -7.826 1.00 90.06 124 GLY A CA 1
ATOM 1072 C C . GLY A 1 124 ? -9.365 -0.992 -6.630 1.00 90.06 124 GLY A C 1
ATOM 1073 O O . GLY A 1 124 ? -8.771 -1.938 -6.116 1.00 90.06 124 GLY A O 1
ATOM 1074 N N . ASN A 1 125 ? -9.286 0.241 -6.122 1.00 88.94 125 ASN A N 1
ATOM 1075 C CA . ASN A 1 125 ? -8.335 0.625 -5.068 1.00 88.94 125 ASN A CA 1
ATOM 1076 C C . ASN A 1 125 ? -8.484 -0.136 -3.740 1.00 88.94 125 ASN A C 1
ATOM 1078 O O . ASN A 1 125 ? -7.594 -0.060 -2.899 1.00 88.94 125 ASN A O 1
ATOM 1082 N N . HIS A 1 126 ? -9.598 -0.834 -3.516 1.00 91.56 126 HIS A N 1
ATOM 1083 C CA . HIS A 1 126 ? -9.785 -1.671 -2.333 1.00 91.56 126 HIS A CA 1
ATOM 1084 C C . HIS A 1 126 ? -9.035 -3.010 -2.453 1.00 91.56 126 HIS A C 1
ATOM 1086 O O . HIS A 1 126 ? -8.609 -3.553 -1.435 1.00 91.56 126 HIS A O 1
ATOM 1092 N N . CYS A 1 127 ? -8.794 -3.515 -3.671 1.00 92.81 127 CYS A N 1
ATOM 1093 C CA . CYS A 1 127 ? -8.139 -4.803 -3.904 1.00 92.81 127 CYS A CA 1
ATOM 1094 C C . CYS A 1 127 ? -6.717 -4.862 -3.330 1.00 92.81 127 CYS A C 1
ATOM 1096 O O . CYS A 1 127 ? -6.286 -5.927 -2.900 1.00 92.81 127 CYS A O 1
ATOM 1098 N N . LYS A 1 128 ? -6.002 -3.730 -3.236 1.00 89.00 128 LYS A N 1
ATOM 1099 C CA . LYS A 1 128 ? -4.655 -3.673 -2.631 1.00 89.00 128 LYS A CA 1
ATOM 1100 C C . LYS A 1 128 ? -4.616 -4.094 -1.157 1.00 89.00 128 LYS A C 1
ATOM 1102 O O . LYS A 1 128 ? -3.565 -4.466 -0.656 1.00 89.00 128 LYS A O 1
ATOM 1107 N N . PHE A 1 129 ? -5.761 -4.063 -0.478 1.00 90.12 129 PHE A N 1
ATOM 1108 C CA . PHE A 1 129 ? -5.908 -4.496 0.911 1.00 90.12 129 PHE A CA 1
ATOM 1109 C C . PHE A 1 129 ? -6.588 -5.866 1.039 1.00 90.12 129 PHE A C 1
ATOM 1111 O O . PHE A 1 129 ? -6.965 -6.254 2.147 1.00 90.12 129 PHE A O 1
ATOM 1118 N N . CYS A 1 130 ? -6.780 -6.580 -0.076 1.00 92.75 130 CYS A N 1
ATOM 1119 C CA . CYS A 1 130 ? -7.567 -7.802 -0.143 1.00 92.75 130 CYS A CA 1
ATOM 1120 C C . CYS A 1 130 ? -6.696 -9.059 -0.299 1.00 92.75 130 CYS A C 1
ATOM 1122 O O . CYS A 1 130 ? -5.909 -9.151 -1.241 1.00 92.75 130 CYS A O 1
ATOM 1124 N N . LYS A 1 131 ? -6.875 -10.064 0.571 1.00 92.06 131 LYS A N 1
ATOM 1125 C CA . LYS A 1 131 ? -6.122 -11.335 0.525 1.00 92.06 131 LYS A CA 1
ATOM 1126 C C . LYS A 1 131 ? -6.358 -12.119 -0.763 1.00 92.06 131 LYS A C 1
ATOM 1128 O O . LYS A 1 131 ? -5.430 -12.722 -1.286 1.00 92.06 131 LYS A O 1
ATOM 1133 N N . ILE A 1 132 ? -7.578 -12.076 -1.296 1.00 92.81 132 ILE A N 1
ATOM 1134 C CA . ILE A 1 132 ? -7.974 -12.848 -2.484 1.00 92.81 132 ILE A CA 1
ATOM 1135 C C . ILE A 1 132 ? -7.748 -12.097 -3.806 1.00 92.81 132 ILE A C 1
ATOM 1137 O O . ILE A 1 132 ? -8.215 -12.550 -4.848 1.00 92.81 132 ILE A O 1
ATOM 1141 N N . LYS A 1 133 ? -7.040 -10.954 -3.790 1.00 93.00 133 LYS A N 1
ATOM 1142 C CA . LYS A 1 133 ? -6.794 -10.103 -4.970 1.00 93.00 133 LYS A CA 1
ATOM 1143 C C . LYS A 1 133 ? -6.298 -10.899 -6.177 1.00 93.00 133 LYS A C 1
ATOM 1145 O O . LYS A 1 133 ? -6.870 -10.779 -7.253 1.00 93.00 133 LYS A O 1
ATOM 1150 N N . VAL A 1 134 ? -5.245 -11.699 -5.997 1.00 90.38 134 VAL A N 1
ATOM 1151 C CA . VAL A 1 134 ? -4.577 -12.415 -7.100 1.00 90.38 134 VAL A CA 1
ATOM 1152 C C . VAL A 1 134 ? -5.534 -13.392 -7.778 1.00 90.38 134 VAL A C 1
ATOM 1154 O O . VAL A 1 134 ? -5.672 -13.368 -8.997 1.00 90.38 134 VAL A O 1
ATOM 1157 N N . GLN A 1 135 ? -6.230 -14.216 -6.992 1.00 92.19 135 GLN A N 1
ATOM 1158 C CA . GLN A 1 135 ? -7.218 -15.157 -7.517 1.00 92.19 135 GLN A CA 1
ATOM 1159 C C . GLN A 1 135 ? -8.369 -14.419 -8.212 1.00 92.19 135 GLN A C 1
ATOM 1161 O O . GLN A 1 135 ? -8.704 -14.738 -9.348 1.00 92.19 135 GLN A O 1
ATOM 1166 N N . CYS A 1 136 ? -8.924 -13.395 -7.560 1.00 94.44 136 CYS A N 1
ATOM 1167 C CA . CYS A 1 136 ? -10.020 -12.593 -8.095 1.00 94.44 136 CYS A CA 1
ATOM 1168 C C . CYS A 1 136 ? -9.659 -11.955 -9.445 1.00 94.44 136 CYS A C 1
ATOM 1170 O O . CYS A 1 136 ? -10.415 -12.064 -10.403 1.00 94.44 136 CYS A O 1
ATOM 1172 N N . HIS A 1 137 ? -8.481 -11.338 -9.556 1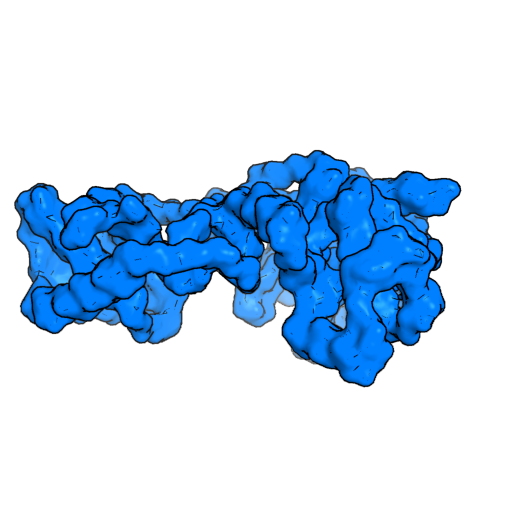.00 94.25 137 HIS A N 1
ATOM 1173 C CA . HIS A 1 137 ? -8.065 -10.700 -10.803 1.00 94.25 137 HIS A CA 1
ATOM 1174 C C . HIS A 1 137 ? -7.785 -11.714 -11.920 1.00 94.25 137 HIS A C 1
ATOM 1176 O O . HIS A 1 137 ? -8.058 -11.417 -13.078 1.00 94.25 137 HIS A O 1
ATOM 1182 N N . ARG A 1 138 ? -7.296 -12.921 -11.597 1.00 91.25 138 ARG A N 1
ATOM 1183 C CA . ARG A 1 138 ? -7.180 -14.009 -12.584 1.00 91.25 138 ARG A CA 1
ATOM 1184 C C . ARG A 1 138 ? -8.548 -14.452 -13.102 1.00 91.25 138 ARG A C 1
ATOM 1186 O O . ARG A 1 138 ? -8.689 -14.688 -14.294 1.00 91.25 138 ARG A O 1
ATOM 1193 N N . GLU A 1 139 ? -9.547 -14.564 -12.226 1.00 93.31 139 GLU A N 1
ATOM 1194 C CA . GLU A 1 139 ? -10.927 -14.884 -12.622 1.00 93.31 139 GLU A CA 1
ATOM 1195 C C . GLU A 1 139 ? -11.523 -13.795 -13.524 1.00 93.31 139 GLU A C 1
ATOM 1197 O O . GLU A 1 139 ? -12.138 -14.121 -14.535 1.00 93.31 139 GLU A O 1
ATOM 1202 N N . LEU A 1 140 ? -11.313 -12.517 -13.189 1.00 93.50 140 LEU A N 1
ATOM 1203 C CA . LEU A 1 140 ? -11.756 -11.379 -14.002 1.00 93.50 140 LEU A CA 1
ATOM 1204 C C . LEU A 1 140 ? -11.099 -11.387 -15.387 1.00 93.50 140 LEU A C 1
ATOM 1206 O O . LEU A 1 140 ? -11.799 -11.332 -16.395 1.00 93.50 140 LEU A O 1
ATOM 1210 N N . LEU A 1 141 ? -9.777 -11.567 -15.445 1.00 91.81 141 LEU A N 1
ATOM 1211 C CA . LEU A 1 141 ? -9.046 -11.627 -16.710 1.00 91.81 141 LEU A CA 1
ATOM 1212 C C . LEU A 1 141 ? -9.525 -12.787 -17.598 1.00 91.81 141 LEU A C 1
ATOM 1214 O O . LEU A 1 141 ? -9.724 -12.595 -18.792 1.00 91.81 141 LEU A O 1
ATOM 1218 N N . LYS A 1 142 ? -9.790 -13.971 -17.022 1.00 90.44 142 LYS A N 1
ATOM 1219 C CA . LYS A 1 142 ? -10.359 -15.122 -17.754 1.00 90.44 142 LYS A CA 1
ATOM 1220 C C . LYS A 1 142 ? -11.750 -14.847 -18.331 1.00 90.44 142 LYS A C 1
ATOM 1222 O O . LYS A 1 142 ? -12.117 -15.456 -19.327 1.00 90.44 142 LYS A O 1
ATOM 1227 N N . LYS A 1 143 ? -12.519 -13.947 -17.715 1.00 91.19 143 LYS A N 1
ATOM 1228 C CA . LYS A 1 143 ? -13.818 -13.479 -18.224 1.00 91.19 143 LYS A CA 1
ATOM 1229 C C . LYS A 1 143 ? -13.688 -12.344 -19.250 1.00 91.19 143 LYS A C 1
ATOM 1231 O O . LYS A 1 143 ? -14.703 -11.807 -19.678 1.00 91.19 143 LYS A O 1
ATOM 1236 N N . GLY A 1 144 ? -12.465 -11.966 -19.626 1.00 89.44 144 GLY A N 1
ATOM 1237 C CA . GLY A 1 144 ? -12.189 -10.880 -20.567 1.00 89.44 144 GLY A CA 1
ATOM 1238 C C . GLY A 1 144 ? -12.148 -9.486 -19.935 1.00 89.44 144 GLY A C 1
ATOM 1239 O O . GLY A 1 144 ? -12.032 -8.500 -20.661 1.00 89.44 144 GLY A O 1
ATOM 1240 N N . ASP A 1 145 ? -12.215 -9.366 -18.603 1.00 91.44 145 ASP A N 1
ATOM 1241 C CA . ASP A 1 145 ? -12.088 -8.071 -17.930 1.00 91.44 145 ASP A CA 1
ATOM 1242 C C . ASP A 1 145 ? -10.611 -7.659 -17.820 1.00 91.44 145 ASP A C 1
ATOM 1244 O O . ASP A 1 145 ? -9.865 -8.088 -16.935 1.00 91.44 145 ASP A O 1
ATOM 1248 N N . ILE A 1 146 ? -10.198 -6.789 -18.741 1.00 94.06 146 ILE A N 1
ATOM 1249 C CA . ILE A 1 146 ? -8.842 -6.234 -18.818 1.00 94.06 146 ILE A CA 1
ATOM 1250 C C . ILE A 1 146 ? -8.642 -4.975 -17.957 1.00 94.06 146 ILE A C 1
ATOM 1252 O O . ILE A 1 146 ? -7.555 -4.402 -17.966 1.00 94.06 146 ILE A O 1
ATOM 1256 N N . SER A 1 147 ? -9.639 -4.539 -17.175 1.00 92.12 147 SER A N 1
ATOM 1257 C CA . SER A 1 147 ? -9.505 -3.366 -16.288 1.00 92.12 147 SER A CA 1
ATOM 1258 C C . SER A 1 147 ? -8.548 -3.595 -15.106 1.00 92.12 147 SER A C 1
ATOM 1260 O O . SER A 1 147 ? -8.120 -2.653 -14.440 1.00 92.12 147 SER A O 1
ATOM 1262 N N . ILE A 1 148 ? -8.168 -4.853 -14.862 1.00 94.06 148 ILE A N 1
ATOM 1263 C CA . ILE A 1 148 ? -7.144 -5.264 -13.889 1.00 94.06 148 ILE A CA 1
ATOM 1264 C C . ILE A 1 148 ? -5.707 -5.039 -14.381 1.00 94.06 148 ILE A C 1
ATOM 1266 O O . ILE A 1 148 ? -4.766 -5.194 -13.597 1.00 94.06 148 ILE A O 1
ATOM 1270 N N . VAL A 1 149 ? -5.516 -4.733 -15.668 1.00 95.69 149 VAL A N 1
ATOM 1271 C CA . VAL A 1 149 ? -4.192 -4.584 -16.282 1.00 95.69 149 VAL A CA 1
ATOM 1272 C C . VAL A 1 149 ? -3.601 -3.216 -15.923 1.00 95.69 149 VAL A C 1
ATOM 1274 O O . VAL A 1 149 ? -4.239 -2.188 -16.168 1.00 95.69 149 VAL A O 1
ATOM 1277 N N . PRO A 1 150 ? -2.363 -3.148 -15.397 1.00 94.75 150 PRO A N 1
ATOM 1278 C CA . PRO A 1 150 ? -1.722 -1.876 -15.082 1.00 94.75 150 PRO A CA 1
ATOM 1279 C C . PRO A 1 150 ? -1.632 -0.961 -16.307 1.00 94.75 150 PRO A C 1
ATOM 1281 O O . PRO A 1 150 ? -1.081 -1.339 -17.341 1.00 94.75 150 PRO A O 1
ATOM 1284 N N . GLY A 1 151 ? -2.162 0.255 -16.174 1.00 93.38 151 GLY A N 1
ATOM 1285 C CA . GLY A 1 151 ? -2.195 1.256 -17.243 1.00 93.38 151 GLY A CA 1
ATOM 1286 C C . GLY A 1 151 ? -3.430 1.201 -18.152 1.00 93.38 151 GLY A C 1
ATOM 1287 O O . GLY A 1 151 ? -3.625 2.132 -18.928 1.00 93.38 151 GLY A O 1
ATOM 1288 N N . ILE A 1 152 ? -4.297 0.186 -18.034 1.00 94.50 152 ILE A N 1
ATOM 1289 C CA . ILE A 1 152 ? -5.588 0.147 -18.739 1.00 94.50 152 ILE A CA 1
ATOM 1290 C C . ILE A 1 152 ? -6.659 0.807 -17.864 1.00 94.50 152 ILE A C 1
ATOM 1292 O O . ILE A 1 152 ? -7.315 0.174 -17.041 1.00 94.50 152 ILE A O 1
ATOM 1296 N N . SER A 1 153 ? -6.832 2.116 -18.032 1.00 92.69 153 SER A N 1
ATOM 1297 C CA . SER A 1 153 ? -7.931 2.881 -17.433 1.00 92.69 153 SER A CA 1
ATOM 1298 C C . SER A 1 153 ? -9.124 3.008 -18.389 1.00 92.69 153 SER A C 1
ATOM 1300 O O . SER A 1 153 ? -9.010 2.791 -19.594 1.00 92.69 153 SER A O 1
ATOM 1302 N N . THR A 1 154 ? -10.271 3.466 -17.878 1.00 91.94 154 THR A N 1
ATOM 1303 C CA . THR A 1 154 ? -11.424 3.833 -18.721 1.00 91.94 154 THR A CA 1
ATOM 1304 C C . THR A 1 154 ? -11.065 4.910 -19.750 1.00 91.94 154 THR A C 1
ATOM 1306 O O . THR A 1 154 ? -11.510 4.839 -20.893 1.00 91.94 154 THR A O 1
ATOM 1309 N N . SER A 1 155 ? -10.228 5.885 -19.375 1.00 93.88 155 SER A N 1
ATOM 1310 C CA . SER A 1 155 ? -9.744 6.914 -20.301 1.00 93.88 155 SER A CA 1
ATOM 1311 C C . SER A 1 155 ? -8.838 6.333 -21.387 1.00 93.88 155 SER A C 1
ATOM 1313 O O . SER A 1 155 ? -9.009 6.672 -22.552 1.00 93.88 155 SER A O 1
ATOM 1315 N N . TYR A 1 156 ? -7.937 5.412 -21.039 1.00 95.25 156 TYR A N 1
ATOM 1316 C CA . TYR A 1 156 ? -7.085 4.712 -22.001 1.00 95.25 156 TYR A CA 1
ATOM 1317 C C . TYR A 1 156 ? -7.908 3.899 -23.010 1.00 95.25 156 TYR A C 1
ATOM 1319 O O . TYR A 1 156 ? -7.676 3.991 -24.212 1.00 95.25 156 TYR A O 1
ATOM 1327 N N . LEU A 1 157 ? -8.915 3.155 -22.538 1.00 94.44 157 LEU A N 1
ATOM 1328 C CA . LEU A 1 157 ? -9.807 2.387 -23.412 1.00 94.44 157 LEU A CA 1
ATOM 1329 C C . LEU A 1 157 ? -10.599 3.285 -24.369 1.00 94.44 157 LEU A C 1
ATOM 1331 O O . LEU A 1 157 ? -10.785 2.918 -25.527 1.00 94.44 157 LEU A O 1
ATOM 1335 N N . LYS A 1 158 ? -11.033 4.466 -23.909 1.00 95.31 158 LYS A N 1
ATOM 1336 C CA . LYS A 1 158 ? -11.685 5.458 -24.772 1.00 95.31 158 LYS A CA 1
ATOM 1337 C C . LYS A 1 158 ? -10.734 5.943 -25.871 1.00 95.31 1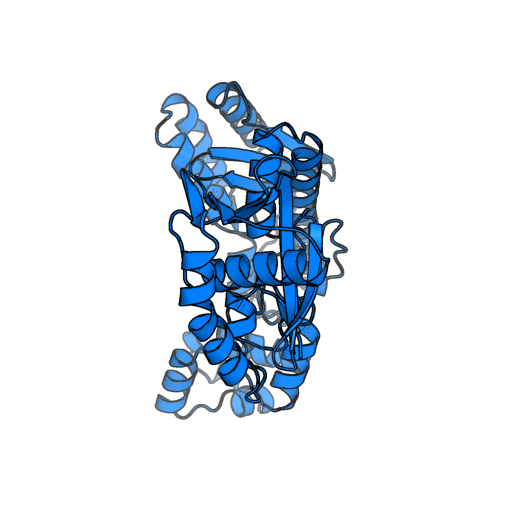58 LYS A C 1
ATOM 1339 O O . LYS A 1 158 ? -11.106 5.896 -27.034 1.00 95.31 158 LYS A O 1
ATOM 1344 N N . LEU A 1 159 ? -9.497 6.295 -25.515 1.00 95.38 159 LEU A N 1
ATOM 1345 C CA . LEU A 1 159 ? -8.485 6.737 -26.482 1.00 95.38 159 LEU A CA 1
ATOM 1346 C C . LEU A 1 159 ? -8.173 5.666 -27.535 1.00 95.38 159 LEU A C 1
ATOM 1348 O O . LEU A 1 159 ? -8.090 5.988 -28.714 1.00 95.38 159 LEU A O 1
ATOM 1352 N N . LEU A 1 160 ? -8.044 4.393 -27.139 1.00 94.75 160 LEU A N 1
ATOM 1353 C CA . LEU A 1 160 ? -7.855 3.296 -28.095 1.00 94.75 160 LEU A CA 1
ATOM 1354 C C . LEU A 1 160 ? -9.053 3.130 -29.038 1.00 94.75 160 LEU A C 1
ATOM 1356 O O . LEU A 1 160 ? -8.864 2.857 -30.223 1.00 94.75 160 LEU A O 1
ATOM 1360 N N . LYS A 1 161 ? -10.277 3.308 -28.527 1.00 95.00 161 LYS A N 1
ATOM 1361 C CA . LYS A 1 161 ? -11.497 3.249 -29.338 1.00 95.00 161 LYS A CA 1
ATOM 1362 C C . LYS A 1 161 ? -11.524 4.360 -30.391 1.00 95.00 161 LYS A C 1
ATOM 1364 O O . LYS A 1 161 ? -11.882 4.077 -31.529 1.00 95.00 161 LYS A O 1
ATOM 1369 N N . ASP A 1 162 ? -11.110 5.574 -30.031 1.00 95.62 162 ASP A N 1
ATOM 1370 C CA . ASP A 1 162 ? -11.087 6.732 -30.938 1.00 95.62 162 ASP A CA 1
ATOM 1371 C C . ASP A 1 162 ? -10.129 6.521 -32.129 1.00 95.62 162 ASP A C 1
ATOM 1373 O O . ASP A 1 162 ? -10.379 7.025 -33.220 1.00 95.62 162 ASP A O 1
ATOM 1377 N N . ILE A 1 163 ? -9.076 5.712 -31.954 1.00 94.56 163 ILE A N 1
ATOM 1378 C CA . ILE A 1 163 ? -8.143 5.300 -33.023 1.00 94.56 163 ILE A CA 1
ATOM 1379 C C . ILE A 1 163 ? -8.427 3.891 -33.577 1.00 94.56 163 ILE A C 1
ATOM 1381 O O . ILE A 1 163 ? -7.594 3.316 -34.273 1.00 94.56 163 ILE A O 1
ATOM 1385 N N . ASN A 1 164 ? -9.600 3.327 -33.271 1.00 95.81 164 ASN A N 1
ATOM 1386 C CA . ASN A 1 164 ? -10.082 2.024 -33.739 1.00 95.81 164 ASN A CA 1
ATOM 1387 C C . ASN A 1 164 ? -9.165 0.824 -33.407 1.00 95.81 164 ASN A C 1
ATOM 1389 O O . ASN A 1 164 ? -9.053 -0.135 -34.174 1.00 95.81 164 ASN A O 1
ATOM 1393 N N . ILE A 1 165 ? -8.512 0.854 -32.242 1.00 94.94 165 ILE A N 1
ATOM 1394 C CA . ILE A 1 165 ? -7.645 -0.225 -31.755 1.00 94.94 165 ILE A CA 1
ATOM 1395 C C . ILE A 1 165 ? -8.366 -1.024 -30.671 1.00 94.94 165 ILE A C 1
ATOM 1397 O O . ILE A 1 165 ? -8.743 -0.505 -29.621 1.00 94.94 165 ILE A O 1
ATOM 1401 N N . ASN A 1 166 ? -8.503 -2.332 -30.890 1.00 95.06 166 ASN A N 1
ATOM 1402 C CA . ASN A 1 166 ? -8.925 -3.260 -29.846 1.00 95.06 166 ASN A CA 1
ATOM 1403 C C . ASN A 1 166 ? -7.682 -3.815 -29.118 1.00 95.06 166 ASN A C 1
ATOM 1405 O O . ASN A 1 166 ? -6.854 -4.458 -29.768 1.00 95.06 166 ASN A O 1
ATOM 1409 N N . PRO A 1 167 ? -7.543 -3.615 -27.793 1.00 94.94 167 PRO A N 1
ATOM 1410 C CA . PRO A 1 167 ? -6.338 -3.998 -27.055 1.00 94.94 167 PRO A CA 1
ATOM 1411 C C . PRO A 1 167 ? -6.073 -5.508 -27.058 1.00 94.94 167 PRO A C 1
ATOM 1413 O O . PRO A 1 167 ? -4.923 -5.914 -27.197 1.00 94.94 167 PRO A O 1
ATOM 1416 N N . ILE A 1 168 ? -7.116 -6.338 -26.949 1.00 94.44 168 ILE A N 1
ATOM 1417 C CA . ILE A 1 168 ? -6.981 -7.802 -26.942 1.00 94.44 168 ILE A CA 1
ATOM 1418 C C . ILE A 1 168 ? -6.503 -8.273 -28.317 1.00 94.44 168 ILE A C 1
ATOM 1420 O O . ILE A 1 168 ? -5.469 -8.928 -28.410 1.00 94.44 168 ILE A O 1
ATOM 1424 N N . LYS A 1 169 ? -7.169 -7.831 -29.393 1.00 95.06 169 LYS A N 1
ATOM 1425 C CA . LYS A 1 169 ? -6.767 -8.182 -30.767 1.00 95.06 169 LYS A CA 1
ATOM 1426 C C . LYS A 1 169 ? -5.354 -7.702 -31.099 1.00 95.06 169 LYS A C 1
ATOM 1428 O O . LYS A 1 169 ? -4.619 -8.405 -31.782 1.00 95.06 169 LYS A O 1
ATOM 1433 N N . ALA A 1 170 ? -4.966 -6.513 -30.632 1.00 95.56 170 ALA A N 1
ATOM 1434 C CA . ALA A 1 170 ? -3.621 -5.984 -30.850 1.00 95.56 170 ALA A CA 1
ATOM 1435 C C . ALA A 1 170 ? -2.544 -6.866 -30.196 1.00 95.56 170 ALA A C 1
ATOM 1437 O O . ALA A 1 170 ? -1.480 -7.068 -30.783 1.00 95.56 170 ALA A O 1
ATOM 1438 N N . VAL A 1 171 ? -2.828 -7.406 -29.008 1.00 96.31 171 VAL A N 1
ATOM 1439 C CA . VAL A 1 171 ? -1.934 -8.330 -28.302 1.00 96.31 171 VAL A CA 1
ATOM 1440 C C . VAL A 1 171 ? -1.906 -9.703 -28.976 1.00 96.31 171 VAL A C 1
ATOM 1442 O O . VAL A 1 171 ? -0.823 -10.174 -29.312 1.00 96.31 171 VAL A O 1
ATOM 1445 N N . GLU A 1 172 ? -3.066 -10.311 -29.233 1.00 94.06 172 GLU A N 1
ATOM 1446 C CA . GLU A 1 172 ? -3.177 -11.650 -29.839 1.00 94.06 172 GLU A CA 1
ATOM 1447 C C . GLU A 1 172 ? -2.559 -11.713 -31.241 1.00 94.06 172 GLU A C 1
ATOM 1449 O O . GLU A 1 172 ? -1.884 -12.679 -31.585 1.00 94.06 172 GLU A O 1
ATOM 1454 N N . ALA A 1 173 ? -2.723 -10.654 -32.039 1.00 95.19 173 ALA A N 1
ATOM 1455 C CA . ALA A 1 173 ? -2.143 -10.566 -33.375 1.00 95.19 173 ALA A CA 1
ATOM 1456 C C . ALA A 1 173 ? -0.665 -10.122 -33.384 1.00 95.19 173 ALA A C 1
ATOM 1458 O O . ALA A 1 173 ? -0.115 -9.904 -34.462 1.00 95.19 173 ALA A O 1
ATOM 1459 N N . ASN A 1 174 ? -0.026 -9.934 -32.220 1.00 94.00 174 ASN A N 1
ATOM 1460 C CA . ASN A 1 174 ? 1.338 -9.399 -32.089 1.00 94.00 174 ASN A CA 1
ATOM 1461 C C . ASN A 1 174 ? 1.556 -8.045 -32.801 1.00 94.00 174 ASN A C 1
ATOM 1463 O O . ASN A 1 174 ? 2.636 -7.758 -33.310 1.00 94.00 174 ASN A O 1
ATOM 1467 N N . LYS A 1 175 ? 0.540 -7.175 -32.803 1.00 96.31 175 LYS A N 1
ATOM 1468 C CA . LYS A 1 175 ? 0.555 -5.861 -33.475 1.00 96.31 175 LYS A CA 1
ATOM 1469 C C . LYS A 1 175 ? 0.852 -4.689 -32.536 1.00 96.31 175 LYS A C 1
ATOM 1471 O O . LYS A 1 175 ? 0.603 -3.544 -32.899 1.00 96.31 175 LYS A O 1
ATOM 1476 N N . ILE A 1 176 ? 1.391 -4.939 -31.339 1.00 96.94 176 ILE A N 1
ATOM 1477 C CA . ILE A 1 176 ? 1.696 -3.883 -30.352 1.00 96.94 176 ILE A CA 1
ATOM 1478 C C . ILE A 1 176 ? 2.602 -2.798 -30.961 1.00 96.94 176 ILE A C 1
ATOM 1480 O O . ILE A 1 176 ? 2.363 -1.614 -30.747 1.00 96.94 176 ILE A O 1
ATOM 1484 N N . GLU A 1 177 ? 3.574 -3.176 -31.795 1.00 96.56 177 GLU A N 1
ATOM 1485 C CA . GLU A 1 177 ? 4.482 -2.228 -32.458 1.00 96.56 177 GLU A CA 1
ATOM 1486 C C . GLU A 1 177 ? 3.810 -1.335 -33.515 1.00 96.56 177 GLU A C 1
ATOM 1488 O O . GLU A 1 177 ? 4.344 -0.287 -33.863 1.00 96.56 177 GLU A O 1
ATOM 1493 N N . GLN A 1 178 ? 2.614 -1.689 -33.989 1.00 95.06 178 GLN A N 1
ATOM 1494 C CA . GLN A 1 178 ? 1.830 -0.866 -34.922 1.00 95.06 178 GLN A CA 1
ATOM 1495 C C . GLN A 1 178 ? 0.981 0.183 -34.187 1.00 95.06 178 GLN A C 1
ATOM 1497 O O . GLN A 1 178 ? 0.466 1.116 -34.797 1.00 95.06 178 GLN A O 1
ATOM 1502 N N . VAL A 1 179 ? 0.836 0.047 -32.867 1.00 95.69 179 VAL A N 1
ATOM 1503 C CA . VAL A 1 179 ? 0.132 1.011 -32.015 1.00 95.69 179 VAL A CA 1
ATOM 1504 C C . VAL A 1 179 ? 1.061 2.198 -31.721 1.00 95.69 179 VAL A C 1
ATOM 1506 O O . VAL A 1 179 ? 2.268 1.984 -31.575 1.00 95.69 179 VAL A O 1
ATOM 1509 N N . PRO A 1 180 ? 0.568 3.447 -31.595 1.00 95.25 180 PRO A N 1
ATOM 1510 C CA . PRO A 1 180 ? 1.427 4.575 -31.239 1.00 95.25 180 PRO A CA 1
ATOM 1511 C C . PRO A 1 180 ? 2.188 4.337 -29.915 1.00 95.25 180 PRO A C 1
ATOM 1513 O O . PRO A 1 180 ? 1.589 3.807 -28.967 1.00 95.25 180 PRO A O 1
ATOM 1516 N N . PRO A 1 181 ? 3.483 4.712 -29.814 1.00 94.62 181 PRO A N 1
ATOM 1517 C CA . PRO A 1 181 ? 4.357 4.361 -28.686 1.00 94.62 181 PRO A CA 1
ATOM 1518 C C . PRO A 1 181 ? 3.772 4.649 -27.298 1.00 94.62 181 PRO A C 1
ATOM 1520 O O . PRO A 1 181 ? 3.873 3.816 -26.395 1.00 94.62 181 PRO A O 1
ATOM 1523 N N . GLN A 1 182 ? 3.079 5.779 -27.141 1.00 92.56 182 GLN A N 1
ATOM 1524 C CA . GLN A 1 182 ? 2.458 6.205 -25.885 1.00 92.56 182 GLN A CA 1
ATOM 1525 C C . GLN A 1 182 ? 1.372 5.246 -25.368 1.00 92.56 182 GLN A C 1
ATOM 1527 O O . GLN A 1 182 ? 1.067 5.254 -24.176 1.00 92.56 182 GLN A O 1
ATOM 1532 N N . PHE A 1 183 ? 0.807 4.392 -26.229 1.00 94.94 183 PHE A N 1
ATOM 1533 C CA . PHE A 1 183 ? -0.213 3.412 -25.849 1.00 94.94 183 PHE A CA 1
ATOM 1534 C C . PHE A 1 183 ? 0.320 1.980 -25.728 1.00 94.94 183 PHE A C 1
ATOM 1536 O O . PHE A 1 183 ? -0.428 1.104 -25.289 1.00 94.94 183 PHE A O 1
ATOM 1543 N N . ARG A 1 184 ? 1.585 1.713 -26.089 1.00 96.56 184 ARG A N 1
ATOM 1544 C CA . ARG A 1 184 ? 2.137 0.345 -26.127 1.00 96.56 184 ARG A CA 1
ATOM 1545 C C . ARG A 1 184 ? 2.316 -0.262 -24.744 1.00 96.56 184 ARG A C 1
ATOM 1547 O O . ARG A 1 184 ? 2.079 -1.453 -24.563 1.00 96.56 184 ARG A O 1
ATOM 1554 N N . LYS A 1 185 ? 2.720 0.535 -23.749 1.00 96.62 185 LYS A N 1
ATOM 1555 C CA . LYS A 1 185 ? 3.084 0.015 -22.423 1.00 96.62 185 LYS A CA 1
ATOM 1556 C C . LYS A 1 185 ? 1.947 -0.779 -21.743 1.00 96.62 185 LYS A C 1
ATOM 1558 O O . LYS A 1 185 ? 2.211 -1.902 -21.309 1.00 96.62 185 LYS A O 1
ATOM 1563 N N . PRO A 1 186 ? 0.691 -0.292 -21.687 1.00 97.44 186 PRO A N 1
ATOM 1564 C CA . PRO A 1 186 ? -0.418 -1.093 -21.163 1.00 97.44 186 PRO A CA 1
ATOM 1565 C C . PRO A 1 186 ? -0.719 -2.362 -21.979 1.00 97.44 186 PRO A C 1
ATOM 1567 O O . PRO A 1 186 ? -1.100 -3.372 -21.392 1.00 97.44 186 PRO A O 1
ATOM 1570 N N . LEU A 1 187 ? -0.494 -2.361 -23.300 1.00 97.94 187 LEU A N 1
ATOM 1571 C CA . LEU A 1 187 ? -0.644 -3.565 -24.136 1.00 97.94 187 LEU A CA 1
ATOM 1572 C C . LEU A 1 187 ? 0.436 -4.605 -23.831 1.00 97.94 187 LEU A C 1
ATOM 1574 O O . LEU A 1 187 ? 0.136 -5.791 -23.738 1.00 97.94 187 LEU A O 1
ATOM 1578 N N . TYR A 1 188 ? 1.675 -4.169 -23.598 1.00 98.38 188 TYR A N 1
ATOM 1579 C CA . TYR A 1 188 ? 2.737 -5.047 -23.111 1.00 98.38 188 TYR A CA 1
ATOM 1580 C C . TYR A 1 188 ? 2.403 -5.645 -21.741 1.00 98.38 188 TYR A C 1
ATOM 1582 O O . TYR A 1 188 ? 2.646 -6.829 -21.515 1.00 98.38 188 TYR A O 1
ATOM 1590 N N . ASN A 1 189 ? 1.802 -4.861 -20.841 1.00 98.00 189 ASN A N 1
ATOM 1591 C CA . ASN A 1 189 ? 1.336 -5.363 -19.546 1.00 98.00 189 ASN A CA 1
ATOM 1592 C C . ASN A 1 189 ? 0.215 -6.402 -19.708 1.00 98.00 189 ASN A C 1
ATOM 1594 O O . ASN A 1 189 ? 0.239 -7.424 -19.023 1.00 98.00 189 ASN A O 1
ATOM 1598 N N . LEU A 1 190 ? -0.730 -6.179 -20.632 1.00 97.56 190 LEU A N 1
ATOM 1599 C CA . LEU A 1 190 ? -1.767 -7.157 -20.981 1.00 97.56 190 LEU A CA 1
ATOM 1600 C C . LEU A 1 190 ? -1.141 -8.444 -21.531 1.00 97.56 190 LEU A C 1
ATOM 1602 O O . LEU A 1 190 ? -1.439 -9.521 -21.024 1.00 97.56 190 LEU A O 1
ATOM 1606 N N . LYS A 1 191 ? -0.231 -8.336 -22.507 1.00 97.75 191 LYS A N 1
ATOM 1607 C CA . LYS A 1 191 ? 0.482 -9.482 -23.088 1.00 97.75 191 LYS A CA 1
ATOM 1608 C C . LYS A 1 191 ? 1.217 -10.289 -22.022 1.00 97.75 191 LYS A C 1
ATOM 1610 O O . LYS A 1 191 ? 1.028 -11.496 -21.927 1.00 97.75 191 LYS A O 1
ATOM 1615 N N . SER A 1 192 ? 1.978 -9.609 -21.166 1.00 97.50 192 SER A N 1
ATOM 1616 C CA . SER A 1 192 ? 2.702 -10.240 -20.063 1.00 97.50 192 SER A CA 1
ATOM 1617 C C . SER A 1 192 ? 1.757 -10.996 -19.127 1.00 97.50 192 SER A C 1
ATOM 1619 O O . SER A 1 192 ? 2.024 -12.149 -18.802 1.00 97.50 192 SER A O 1
ATOM 1621 N N . LEU A 1 193 ? 0.623 -10.396 -18.747 1.00 95.88 193 LEU A N 1
ATOM 1622 C CA . LEU A 1 193 ? -0.392 -11.042 -17.909 1.00 95.88 193 LEU A CA 1
ATOM 1623 C C . LEU A 1 193 ? -1.033 -12.273 -18.565 1.00 95.88 193 LEU A C 1
ATOM 1625 O O . LEU A 1 193 ? -1.252 -13.263 -17.869 1.00 95.88 193 LEU A O 1
ATOM 1629 N N . LEU A 1 194 ? -1.329 -12.219 -19.868 1.00 94.56 194 LEU A N 1
ATOM 1630 C CA . LEU A 1 194 ? -1.920 -13.334 -20.617 1.00 94.56 194 LEU A CA 1
ATOM 1631 C C . LEU A 1 194 ? -0.937 -14.503 -20.776 1.00 94.56 194 LEU A C 1
ATOM 1633 O O . LEU A 1 194 ? -1.316 -15.653 -20.577 1.00 94.56 194 LEU A O 1
ATOM 1637 N N . GLU A 1 195 ? 0.330 -14.209 -21.069 1.00 95.19 195 GLU A N 1
ATOM 1638 C CA . GLU A 1 195 ? 1.397 -15.211 -21.222 1.00 95.19 195 GLU A CA 1
ATOM 1639 C C . GLU A 1 195 ? 1.994 -15.666 -19.880 1.00 95.19 195 GLU A C 1
ATOM 1641 O O . GLU A 1 195 ? 2.766 -16.622 -19.825 1.00 95.19 195 GLU A O 1
ATOM 1646 N N . ASN A 1 196 ? 1.661 -14.970 -18.788 1.00 94.38 196 ASN A N 1
ATOM 1647 C CA . ASN A 1 196 ? 2.241 -15.153 -17.459 1.00 94.38 196 ASN A CA 1
ATOM 1648 C C . ASN A 1 196 ? 3.788 -15.119 -17.457 1.00 94.38 196 ASN A C 1
ATOM 1650 O O . ASN A 1 196 ? 4.446 -15.835 -16.696 1.00 94.38 196 ASN A O 1
ATOM 1654 N N . LYS A 1 197 ? 4.380 -14.264 -18.300 1.00 96.12 197 LYS A N 1
ATOM 1655 C CA . LYS A 1 197 ? 5.833 -14.153 -18.504 1.00 96.12 197 LYS A CA 1
ATOM 1656 C C . LYS A 1 197 ? 6.280 -12.686 -18.527 1.00 96.12 197 LYS A C 1
ATOM 1658 O O . LYS A 1 197 ? 5.550 -11.851 -19.065 1.00 96.12 197 LYS A O 1
ATOM 1663 N N . PRO A 1 198 ? 7.461 -12.330 -17.984 1.00 97.75 198 PRO A N 1
ATOM 1664 C CA . PRO A 1 198 ? 7.996 -10.983 -18.113 1.00 97.75 198 PRO A CA 1
ATOM 1665 C C . PRO A 1 198 ? 8.399 -10.699 -19.564 1.00 97.75 198 PRO A C 1
ATOM 1667 O O . PRO A 1 198 ? 8.955 -11.563 -20.241 1.00 97.75 198 PRO A O 1
ATOM 1670 N N . ILE A 1 199 ? 8.155 -9.476 -20.024 1.00 97.88 199 ILE A N 1
ATOM 1671 C CA . ILE A 1 199 ? 8.517 -9.005 -21.362 1.00 97.88 199 ILE A CA 1
ATOM 1672 C C . ILE A 1 199 ? 9.433 -7.799 -21.207 1.00 97.88 199 ILE A C 1
ATOM 1674 O O . ILE A 1 199 ? 9.053 -6.788 -20.611 1.00 97.88 199 ILE A O 1
ATOM 1678 N N . ILE A 1 200 ? 10.636 -7.907 -21.758 1.00 97.62 200 ILE A N 1
ATOM 1679 C CA . ILE A 1 200 ? 11.590 -6.803 -21.831 1.00 97.62 200 ILE A CA 1
ATOM 1680 C C . ILE A 1 200 ? 11.204 -5.957 -23.040 1.00 97.62 200 ILE A C 1
ATOM 1682 O O . ILE A 1 200 ? 11.258 -6.434 -24.168 1.00 97.62 200 ILE A O 1
ATOM 1686 N N . ILE A 1 201 ? 10.780 -4.721 -22.785 1.00 96.62 201 ILE A N 1
ATOM 1687 C CA . ILE A 1 201 ? 10.450 -3.736 -23.821 1.00 96.62 201 ILE A CA 1
ATOM 1688 C C . ILE A 1 201 ? 11.746 -3.063 -24.275 1.00 96.62 201 ILE A C 1
ATOM 1690 O O . ILE A 1 201 ? 12.035 -3.015 -25.461 1.00 96.62 201 ILE A O 1
ATOM 1694 N N . ASN A 1 202 ? 12.553 -2.604 -23.313 1.00 95.56 202 ASN A N 1
ATOM 1695 C CA . ASN A 1 202 ? 13.877 -2.030 -23.545 1.00 95.56 202 ASN A CA 1
ATOM 1696 C C . ASN A 1 202 ? 14.860 -2.554 -22.491 1.00 95.56 202 ASN A C 1
ATOM 1698 O O . ASN A 1 202 ? 14.470 -2.825 -21.352 1.00 95.56 202 ASN A O 1
ATOM 1702 N N . LYS A 1 203 ? 16.144 -2.669 -22.842 1.00 94.75 203 LYS A N 1
ATOM 1703 C CA . LYS A 1 203 ? 17.204 -2.935 -21.857 1.00 94.75 203 LYS A CA 1
ATOM 1704 C C . LYS A 1 203 ? 17.579 -1.642 -21.123 1.00 94.75 203 LYS A C 1
ATOM 1706 O O . LYS A 1 203 ? 17.459 -0.553 -21.679 1.00 94.75 203 LYS A O 1
ATOM 1711 N N . PHE A 1 204 ? 18.029 -1.764 -19.877 1.00 95.38 204 PHE A N 1
ATOM 1712 C CA . PHE A 1 204 ? 18.593 -0.658 -19.104 1.00 95.38 204 PHE A CA 1
ATOM 1713 C C . PHE A 1 204 ? 19.708 -1.156 -18.187 1.00 95.38 204 PHE A C 1
ATOM 1715 O O . PHE A 1 204 ? 19.738 -2.330 -17.820 1.00 95.38 204 PHE A O 1
ATOM 1722 N N . ASP A 1 205 ? 20.606 -0.255 -17.799 1.00 94.12 205 ASP A N 1
ATOM 1723 C CA . ASP A 1 205 ? 21.747 -0.608 -16.962 1.00 94.12 205 ASP A CA 1
ATOM 1724 C C . ASP A 1 205 ? 21.334 -0.875 -15.520 1.00 94.12 205 ASP A C 1
ATOM 1726 O O . ASP A 1 205 ? 20.697 -0.044 -14.873 1.00 94.12 205 ASP A O 1
ATOM 1730 N N . ILE A 1 206 ? 21.752 -2.028 -15.001 1.00 95.19 206 ILE A N 1
ATOM 1731 C CA . ILE A 1 206 ? 21.577 -2.400 -13.599 1.00 95.19 206 ILE A CA 1
ATOM 1732 C C . ILE A 1 206 ? 22.922 -2.204 -12.883 1.00 95.19 206 ILE A C 1
ATOM 1734 O O . ILE A 1 206 ? 23.878 -2.926 -13.190 1.00 95.19 206 ILE A O 1
ATOM 1738 N N . PRO A 1 207 ? 23.018 -1.273 -11.912 1.00 95.69 207 PRO A N 1
ATOM 1739 C CA . PRO A 1 207 ? 24.233 -1.026 -11.142 1.00 95.69 207 PRO A CA 1
ATOM 1740 C C . PRO A 1 207 ? 24.848 -2.308 -10.570 1.00 95.69 207 PRO A C 1
ATOM 1742 O O . PRO A 1 207 ? 24.148 -3.152 -10.009 1.00 95.69 207 PRO A O 1
ATOM 1745 N N . LYS A 1 208 ? 26.176 -2.456 -10.682 1.00 92.31 208 LYS A N 1
ATOM 1746 C CA . LYS A 1 208 ? 26.914 -3.598 -10.104 1.00 92.31 208 LYS A CA 1
ATOM 1747 C C . LYS A 1 208 ? 27.051 -3.485 -8.585 1.00 92.31 208 LYS A C 1
ATOM 1749 O O . LYS A 1 208 ? 26.902 -4.479 -7.883 1.00 92.31 208 LYS A O 1
ATOM 1754 N N . LYS A 1 209 ? 27.343 -2.277 -8.098 1.00 95.38 209 LYS A N 1
ATOM 1755 C CA . LYS A 1 209 ? 27.450 -1.936 -6.676 1.00 95.38 209 LYS A CA 1
ATOM 1756 C C . LYS A 1 209 ? 26.343 -0.953 -6.332 1.00 95.38 209 LYS A C 1
ATOM 1758 O O . LYS A 1 209 ? 26.192 0.058 -7.014 1.00 95.38 209 LYS A O 1
ATOM 1763 N N . TYR A 1 210 ? 25.568 -1.285 -5.312 1.00 97.56 210 TYR A N 1
ATOM 1764 C CA . TYR A 1 210 ? 24.482 -0.453 -4.831 1.00 97.56 210 TYR A CA 1
ATOM 1765 C C . TYR A 1 210 ? 24.199 -0.743 -3.358 1.00 97.56 210 TYR A C 1
ATOM 1767 O O . TYR A 1 210 ? 24.517 -1.819 -2.840 1.00 97.56 210 TYR A O 1
ATOM 1775 N N . ILE A 1 211 ? 23.551 0.219 -2.715 1.00 98.06 211 ILE A N 1
ATOM 1776 C CA . ILE A 1 211 ? 22.805 0.027 -1.476 1.00 98.06 211 ILE A CA 1
ATOM 1777 C C . ILE A 1 211 ? 21.317 0.155 -1.781 1.00 98.06 211 ILE A C 1
ATOM 1779 O O . ILE A 1 211 ? 20.940 0.805 -2.755 1.00 98.06 211 ILE A O 1
ATOM 1783 N N . VAL A 1 212 ? 20.477 -0.455 -0.950 1.00 98.50 212 VAL A N 1
ATOM 1784 C CA . VAL A 1 212 ? 19.030 -0.226 -1.006 1.00 98.50 212 VAL A CA 1
ATOM 1785 C C . VAL A 1 212 ? 18.608 0.682 0.133 1.00 98.50 212 VAL A C 1
ATOM 1787 O O . VAL A 1 212 ? 19.090 0.503 1.254 1.00 98.50 212 VAL A O 1
ATOM 1790 N N . TYR A 1 213 ? 17.715 1.618 -0.165 1.00 98.12 213 TYR A N 1
ATOM 1791 C CA . TYR A 1 213 ? 17.130 2.564 0.772 1.00 98.12 213 TYR A CA 1
ATOM 1792 C C . TYR A 1 213 ? 15.598 2.509 0.724 1.00 98.12 213 TYR A C 1
ATOM 1794 O O . TYR A 1 213 ? 15.027 2.430 -0.361 1.00 98.12 213 TYR A O 1
ATOM 1802 N N . ASP A 1 214 ? 14.972 2.557 1.900 1.00 97.88 214 ASP A N 1
ATOM 1803 C CA . ASP A 1 214 ? 13.522 2.675 2.104 1.00 97.88 214 ASP A CA 1
ATOM 1804 C C . ASP A 1 214 ? 13.247 3.523 3.362 1.00 97.88 214 ASP A C 1
ATOM 1806 O O . ASP A 1 214 ? 14.045 3.500 4.312 1.00 97.88 214 ASP A O 1
ATOM 1810 N N . VAL A 1 215 ? 12.139 4.270 3.392 1.00 96.25 215 VAL A N 1
ATOM 1811 C CA . VAL A 1 215 ? 11.777 5.160 4.509 1.00 96.25 215 VAL A CA 1
ATOM 1812 C C . VAL A 1 215 ? 10.351 4.938 4.997 1.00 96.25 215 VAL A C 1
ATOM 1814 O O . VAL A 1 215 ? 9.412 4.831 4.213 1.00 96.25 215 VAL A O 1
ATOM 1817 N N . GLU A 1 216 ? 10.172 4.982 6.317 1.00 95.81 216 GLU A N 1
ATOM 1818 C CA . GLU A 1 216 ? 8.851 4.999 6.940 1.00 95.81 216 GLU A CA 1
ATOM 1819 C C . GLU A 1 216 ? 8.521 6.372 7.521 1.00 95.81 216 GLU A C 1
ATOM 1821 O O . GLU A 1 216 ? 9.252 6.941 8.341 1.00 95.81 216 GLU A O 1
ATOM 1826 N N . THR A 1 217 ? 7.356 6.878 7.122 1.00 91.81 217 THR A N 1
ATOM 1827 C CA . THR A 1 217 ? 6.882 8.217 7.467 1.00 91.81 217 THR A CA 1
ATOM 1828 C C . THR A 1 217 ? 5.605 8.153 8.301 1.00 91.81 217 THR A C 1
ATOM 1830 O O . THR A 1 217 ? 4.658 7.424 7.993 1.00 91.81 217 THR A O 1
ATOM 1833 N N . TYR A 1 218 ? 5.518 9.004 9.320 1.00 88.56 218 TYR A N 1
ATOM 1834 C CA . TYR A 1 218 ? 4.287 9.298 10.041 1.00 88.56 218 TYR A CA 1
ATOM 1835 C C . TYR A 1 218 ? 4.054 10.810 10.098 1.00 88.56 218 TYR A C 1
ATOM 1837 O O . TYR A 1 218 ? 4.753 11.542 10.796 1.00 88.56 218 TYR A O 1
ATOM 1845 N N . ARG A 1 219 ? 3.011 11.279 9.397 1.00 83.25 219 ARG A N 1
ATOM 1846 C CA . ARG A 1 219 ? 2.744 12.714 9.176 1.00 83.25 219 ARG A CA 1
ATOM 1847 C C . ARG A 1 219 ? 3.943 13.364 8.477 1.00 83.25 219 ARG A C 1
ATOM 1849 O O . ARG A 1 219 ? 4.255 12.962 7.364 1.00 83.25 219 ARG A O 1
ATOM 1856 N N . ASP A 1 220 ? 4.594 14.324 9.120 1.00 84.50 220 ASP A N 1
ATOM 1857 C CA . ASP A 1 220 ? 5.754 15.024 8.574 1.00 84.50 220 ASP A CA 1
ATOM 1858 C C . ASP A 1 220 ? 7.084 14.434 9.068 1.00 84.50 220 ASP A C 1
ATOM 1860 O O . ASP A 1 220 ? 8.134 14.843 8.584 1.00 84.50 220 ASP A O 1
ATOM 1864 N N . LEU A 1 221 ? 7.045 13.444 9.969 1.00 88.81 221 LEU A N 1
ATOM 1865 C CA . LEU A 1 221 ? 8.226 12.796 10.535 1.00 88.81 221 LEU A CA 1
ATOM 1866 C C . LEU A 1 221 ? 8.600 11.534 9.752 1.00 88.81 221 LEU A C 1
ATOM 1868 O O . LEU A 1 221 ? 7.816 10.586 9.693 1.00 88.81 221 LEU A O 1
ATOM 1872 N N . ASP A 1 222 ? 9.827 11.494 9.241 1.00 92.88 222 ASP A N 1
ATOM 1873 C CA . ASP A 1 222 ? 10.469 10.270 8.754 1.00 92.88 222 ASP A CA 1
ATOM 1874 C C . ASP A 1 222 ? 11.165 9.595 9.935 1.00 92.88 222 ASP A C 1
ATOM 1876 O O . ASP A 1 222 ? 12.241 10.012 10.363 1.00 92.88 222 ASP A O 1
ATOM 1880 N N . PHE A 1 223 ? 10.492 8.613 10.535 1.00 94.44 223 PHE A N 1
ATOM 1881 C CA . PHE A 1 223 ? 10.893 8.055 11.829 1.00 94.44 223 PHE A CA 1
ATOM 1882 C C . PHE A 1 223 ? 11.838 6.852 11.702 1.00 94.44 223 PHE A C 1
ATOM 1884 O O . PHE A 1 223 ? 12.479 6.478 12.687 1.00 94.44 223 PHE A O 1
ATOM 1891 N N . LEU A 1 224 ? 11.925 6.238 10.519 1.00 96.81 224 LEU A N 1
ATOM 1892 C CA . LEU A 1 224 ? 12.821 5.120 10.232 1.00 96.81 224 LEU A CA 1
ATOM 1893 C C . LEU A 1 224 ? 13.368 5.233 8.806 1.00 96.81 224 LEU A C 1
ATOM 1895 O O . LEU A 1 224 ? 12.603 5.255 7.848 1.00 96.81 224 LEU A O 1
ATOM 1899 N N . HIS A 1 225 ? 14.694 5.225 8.683 1.00 97.31 225 HIS A N 1
ATOM 1900 C CA . HIS A 1 225 ? 15.412 5.053 7.424 1.00 97.31 225 HIS A CA 1
ATOM 1901 C C . HIS A 1 225 ? 16.099 3.682 7.417 1.00 97.31 225 HIS A C 1
ATOM 1903 O O . HIS A 1 225 ? 16.969 3.400 8.248 1.00 97.31 225 HIS A O 1
ATOM 1909 N N . GLY A 1 226 ? 15.704 2.820 6.487 1.00 98.06 226 GLY A N 1
ATOM 1910 C CA . GLY A 1 226 ? 16.264 1.488 6.300 1.00 98.06 226 GLY A CA 1
ATOM 1911 C C . GLY A 1 226 ? 17.333 1.472 5.227 1.00 98.06 226 GLY A C 1
ATOM 1912 O O . GLY A 1 226 ? 17.107 1.961 4.127 1.00 98.06 226 GLY A O 1
ATOM 1913 N N . ILE A 1 227 ? 18.483 0.861 5.516 1.00 98.25 227 ILE A N 1
ATOM 1914 C CA . ILE A 1 227 ? 19.530 0.621 4.520 1.00 98.25 227 ILE A CA 1
ATOM 1915 C C . ILE A 1 227 ? 19.886 -0.857 4.476 1.00 98.25 227 ILE A C 1
ATOM 1917 O O . ILE A 1 227 ? 20.162 -1.467 5.507 1.00 98.25 227 ILE A O 1
ATOM 1921 N N . LEU A 1 228 ? 19.953 -1.426 3.274 1.00 98.44 228 LEU A N 1
ATOM 1922 C CA . LEU A 1 228 ? 20.543 -2.741 3.037 1.00 98.44 228 LEU A CA 1
ATOM 1923 C C . LEU A 1 228 ? 21.840 -2.581 2.243 1.00 98.44 228 LEU A C 1
ATOM 1925 O O . LEU A 1 228 ? 21.835 -2.138 1.096 1.00 98.44 228 LEU A O 1
ATOM 1929 N N . ILE A 1 229 ? 22.954 -2.982 2.854 1.00 96.06 229 ILE A N 1
ATOM 1930 C CA . ILE A 1 229 ? 24.287 -2.962 2.247 1.00 96.06 229 ILE A CA 1
ATOM 1931 C C . ILE A 1 229 ? 24.938 -4.331 2.414 1.00 96.06 229 ILE A C 1
ATOM 1933 O O . ILE A 1 229 ? 25.047 -4.843 3.527 1.00 96.06 229 ILE A O 1
ATOM 1937 N N . LYS A 1 230 ? 25.368 -4.953 1.309 1.00 92.69 230 LYS A N 1
ATOM 1938 C CA . LYS A 1 230 ? 26.011 -6.285 1.319 1.00 92.69 230 LYS A CA 1
ATOM 1939 C C . LYS A 1 230 ? 25.230 -7.308 2.172 1.00 92.69 230 LYS A C 1
ATOM 1941 O O . LYS A 1 230 ? 25.798 -7.963 3.043 1.00 92.69 230 LYS A O 1
ATOM 1946 N N . ASN A 1 231 ? 23.912 -7.393 1.962 1.00 93.19 231 ASN A N 1
ATOM 1947 C CA . ASN A 1 231 ? 22.957 -8.231 2.711 1.00 93.19 231 ASN A CA 1
ATOM 1948 C C . ASN A 1 231 ? 22.792 -7.937 4.216 1.00 93.19 231 ASN A C 1
ATOM 1950 O O . ASN A 1 231 ? 22.010 -8.624 4.883 1.00 93.19 231 ASN A O 1
ATOM 1954 N N . LYS A 1 232 ? 23.459 -6.908 4.750 1.00 97.50 232 LYS A N 1
ATOM 1955 C CA . LYS A 1 232 ? 23.294 -6.436 6.128 1.00 97.50 232 LYS A CA 1
ATOM 1956 C C . LYS A 1 232 ? 22.316 -5.270 6.153 1.00 97.50 232 LYS A C 1
ATOM 1958 O O . LYS A 1 232 ? 22.554 -4.243 5.518 1.00 97.50 232 LYS A O 1
ATOM 1963 N N . TYR A 1 233 ? 21.213 -5.455 6.868 1.00 98.38 233 TYR A N 1
ATOM 1964 C CA . TYR A 1 233 ? 20.222 -4.410 7.084 1.00 98.38 233 TYR A CA 1
ATOM 1965 C C . TYR A 1 233 ? 20.614 -3.549 8.287 1.00 98.38 233 TYR A C 1
ATOM 1967 O O . TYR A 1 233 ? 21.100 -4.065 9.295 1.00 98.38 233 TYR A O 1
ATOM 1975 N N . LYS A 1 234 ? 20.403 -2.240 8.174 1.00 97.88 234 LYS A N 1
ATOM 1976 C CA . LYS A 1 234 ? 20.634 -1.261 9.229 1.00 97.88 234 LYS A CA 1
ATOM 1977 C C . LYS A 1 234 ? 19.468 -0.280 9.278 1.00 97.88 234 LYS A C 1
ATOM 1979 O O . LYS A 1 234 ? 19.187 0.391 8.290 1.00 97.88 234 LYS A O 1
ATOM 1984 N N . ALA A 1 235 ? 18.845 -0.184 10.447 1.00 97.75 235 ALA A N 1
ATOM 1985 C CA . ALA A 1 235 ? 17.818 0.802 10.750 1.00 97.75 235 ALA A CA 1
ATOM 1986 C C . ALA A 1 235 ? 18.446 2.058 11.371 1.00 97.75 235 ALA A C 1
ATOM 1988 O O . ALA A 1 235 ? 19.252 1.958 12.300 1.00 97.75 235 ALA A O 1
ATOM 1989 N N . PHE A 1 236 ? 18.050 3.230 10.884 1.00 97.00 236 PHE A N 1
ATOM 1990 C CA . PHE A 1 236 ? 18.311 4.525 11.508 1.00 97.00 236 PHE A CA 1
ATOM 1991 C C . PHE A 1 236 ? 16.982 5.093 11.994 1.00 97.00 236 PHE A C 1
ATOM 1993 O O . PHE A 1 236 ? 16.082 5.336 11.194 1.00 97.00 236 PHE A O 1
ATOM 2000 N N . LEU A 1 237 ? 16.848 5.245 13.309 1.00 95.62 237 LEU A N 1
ATOM 2001 C CA . LEU A 1 237 ? 15.610 5.660 13.958 1.00 95.62 237 LEU A CA 1
ATOM 2002 C C . LEU A 1 237 ? 15.684 7.135 14.347 1.00 95.62 237 LEU A C 1
ATOM 2004 O O . LEU A 1 237 ? 16.585 7.529 15.082 1.00 95.62 237 LEU A O 1
ATOM 2008 N N . ASN A 1 238 ? 14.690 7.911 13.926 1.00 92.88 238 ASN A N 1
ATOM 2009 C CA . ASN A 1 238 ? 14.518 9.318 14.293 1.00 92.88 238 ASN A CA 1
ATOM 2010 C C . ASN A 1 238 ? 13.350 9.444 15.283 1.00 92.88 238 ASN A C 1
ATOM 2012 O O . ASN A 1 238 ? 12.312 10.033 14.982 1.00 92.88 238 ASN A O 1
ATOM 2016 N N . LEU A 1 239 ? 13.484 8.800 16.444 1.00 90.25 239 LEU A N 1
ATOM 2017 C CA . LEU A 1 239 ? 12.450 8.788 17.492 1.00 90.25 239 LEU A CA 1
ATOM 2018 C C . LEU A 1 239 ? 12.718 9.833 18.583 1.00 90.25 239 LEU A C 1
ATOM 2020 O O . LEU A 1 239 ? 11.783 10.358 19.178 1.00 90.25 239 LEU A O 1
ATOM 2024 N N . GLU A 1 240 ? 13.993 10.147 18.794 1.00 87.31 240 GLU A N 1
ATOM 2025 C CA . GLU A 1 240 ? 14.541 11.159 19.701 1.00 87.31 240 GLU A CA 1
ATOM 2026 C C . GLU A 1 240 ? 15.719 11.831 18.976 1.00 87.31 240 GLU A C 1
ATOM 2028 O O . GLU A 1 240 ? 16.225 11.250 18.015 1.00 87.31 240 GLU A O 1
ATOM 2033 N N . ASN A 1 241 ? 16.149 13.030 19.393 1.00 87.50 241 ASN A N 1
ATOM 2034 C CA . ASN A 1 241 ? 17.275 13.767 18.784 1.00 87.50 241 ASN A CA 1
ATOM 2035 C C . ASN A 1 241 ? 17.247 13.726 17.240 1.00 87.50 241 ASN A C 1
ATOM 2037 O O . ASN A 1 241 ? 18.188 13.264 16.595 1.00 87.50 241 ASN A O 1
ATOM 2041 N N . ILE A 1 242 ? 16.100 14.112 16.664 1.00 86.69 242 ILE A N 1
ATOM 2042 C CA . ILE A 1 242 ? 15.750 13.870 15.253 1.00 86.69 242 ILE A CA 1
ATOM 2043 C C . ILE A 1 242 ? 16.827 14.410 14.304 1.00 86.69 242 ILE A C 1
ATOM 2045 O O . ILE A 1 242 ? 17.263 13.677 13.420 1.00 86.69 242 ILE A O 1
ATOM 2049 N N . ASP A 1 243 ? 17.286 15.644 14.515 1.00 86.88 243 ASP A N 1
ATOM 2050 C CA . ASP A 1 243 ? 18.267 16.293 13.639 1.00 86.88 243 ASP A CA 1
ATOM 2051 C C . ASP A 1 243 ? 19.633 15.588 13.678 1.00 86.88 243 ASP A C 1
ATOM 2053 O O . ASP A 1 243 ? 20.218 15.324 12.625 1.00 86.88 243 ASP A O 1
ATOM 2057 N N . ASP A 1 244 ? 20.107 15.194 14.865 1.00 89.50 244 ASP A N 1
ATOM 2058 C CA . ASP A 1 244 ? 21.376 14.471 15.033 1.00 89.50 244 ASP A CA 1
ATOM 2059 C C . ASP A 1 244 ? 21.325 13.081 14.384 1.00 89.50 244 ASP A C 1
ATOM 2061 O O . ASP A 1 244 ? 22.267 12.645 13.711 1.00 89.50 244 ASP A O 1
ATOM 2065 N N . ASN A 1 245 ? 20.210 12.368 14.568 1.00 92.62 245 ASN A N 1
ATOM 2066 C CA . ASN A 1 245 ? 20.012 11.045 13.984 1.00 92.62 245 ASN A CA 1
ATOM 2067 C C . ASN A 1 245 ? 19.880 11.113 12.459 1.00 92.62 245 ASN A C 1
ATOM 2069 O O . ASN A 1 245 ? 20.477 10.287 11.756 1.00 92.62 245 ASN A O 1
ATOM 2073 N N . LEU A 1 246 ? 19.198 12.139 11.945 1.00 91.56 246 LEU A N 1
ATOM 2074 C CA . LEU A 1 246 ? 19.130 12.420 10.519 1.00 91.56 246 LEU A CA 1
ATOM 2075 C C . LEU A 1 246 ? 20.516 12.753 9.956 1.00 91.56 246 LEU A C 1
ATOM 2077 O O . LEU A 1 246 ? 20.912 12.174 8.944 1.00 91.56 246 LEU A O 1
ATOM 2081 N N . GLU A 1 247 ? 21.299 13.619 10.607 1.00 92.00 247 GLU A N 1
ATOM 2082 C CA . GLU A 1 247 ? 22.656 13.924 10.147 1.00 92.00 247 GLU A CA 1
ATOM 2083 C C . GLU A 1 247 ? 23.536 12.668 10.144 1.00 92.00 247 GLU A C 1
ATOM 2085 O O . GLU A 1 247 ? 24.269 12.420 9.183 1.00 92.00 247 GLU A O 1
ATOM 2090 N N . ARG A 1 248 ? 23.452 11.836 11.187 1.00 93.94 248 ARG A N 1
ATOM 2091 C CA . ARG A 1 248 ? 24.190 10.569 11.267 1.00 93.94 248 ARG A CA 1
ATOM 2092 C C . ARG A 1 248 ? 23.827 9.629 10.120 1.00 93.94 248 ARG A C 1
ATOM 2094 O O . ARG A 1 248 ? 24.720 8.994 9.550 1.00 93.94 248 ARG A O 1
ATOM 2101 N N . PHE A 1 249 ? 22.544 9.536 9.781 1.00 95.12 249 PHE A N 1
ATOM 2102 C CA . PHE A 1 249 ? 22.073 8.787 8.621 1.00 95.12 249 PHE A CA 1
ATOM 2103 C C . PHE A 1 249 ? 22.639 9.362 7.313 1.00 95.12 249 PHE A C 1
ATOM 2105 O O . PHE A 1 249 ? 23.233 8.620 6.529 1.00 95.12 249 PHE A O 1
ATOM 2112 N N . LEU A 1 250 ? 22.541 10.678 7.104 1.00 94.12 250 LEU A N 1
ATOM 2113 C CA . LEU A 1 250 ? 23.029 11.348 5.893 1.00 94.12 250 LEU A CA 1
ATOM 2114 C C . LEU A 1 250 ? 24.555 11.221 5.722 1.00 94.12 250 LEU A C 1
ATOM 2116 O O . LEU A 1 250 ? 25.048 10.963 4.623 1.00 94.12 250 LEU A O 1
ATOM 2120 N N . LYS A 1 251 ? 25.319 11.315 6.815 1.00 94.06 251 LYS A N 1
ATOM 2121 C CA . LYS A 1 251 ? 26.767 11.046 6.827 1.00 94.06 251 LYS A CA 1
ATOM 2122 C C . LYS A 1 251 ? 27.071 9.603 6.431 1.00 94.06 251 LYS A C 1
ATOM 2124 O O . LYS A 1 251 ? 27.992 9.358 5.654 1.00 94.06 251 LYS A O 1
ATOM 2129 N N . PHE A 1 252 ? 26.301 8.645 6.949 1.00 94.81 252 PHE A N 1
ATOM 2130 C CA . PHE A 1 252 ? 26.473 7.234 6.615 1.00 94.81 252 PHE A CA 1
ATOM 2131 C C . PHE A 1 252 ? 26.155 6.952 5.144 1.00 94.81 252 PHE A C 1
ATOM 2133 O O . PHE A 1 252 ? 26.945 6.302 4.468 1.00 94.81 252 PHE A O 1
ATOM 2140 N N . ILE A 1 253 ? 25.030 7.445 4.622 1.00 93.75 253 ILE A N 1
ATOM 2141 C CA . ILE A 1 253 ? 24.658 7.191 3.227 1.00 93.75 253 ILE A CA 1
ATOM 2142 C C . ILE A 1 253 ? 25.620 7.887 2.249 1.00 93.75 253 ILE A C 1
ATOM 2144 O O . ILE A 1 253 ? 25.934 7.315 1.202 1.00 93.75 253 ILE A O 1
ATOM 2148 N N . ASP A 1 254 ? 26.154 9.071 2.580 1.00 92.38 254 ASP A N 1
ATOM 2149 C CA . ASP A 1 254 ? 27.200 9.732 1.782 1.00 92.38 254 ASP A CA 1
ATOM 2150 C C . ASP A 1 254 ? 28.525 8.957 1.805 1.00 92.38 254 ASP A C 1
ATOM 2152 O O . ASP A 1 254 ? 29.200 8.872 0.778 1.00 92.38 254 ASP A O 1
ATOM 2156 N N . SER A 1 255 ? 28.905 8.352 2.936 1.00 93.69 255 SER A N 1
ATOM 2157 C CA . SER A 1 255 ? 30.179 7.628 3.046 1.00 93.69 255 SER A CA 1
ATOM 2158 C C . SER A 1 255 ? 30.226 6.332 2.234 1.00 93.69 255 SER A C 1
ATOM 2160 O O . SER A 1 255 ? 31.314 5.892 1.872 1.00 93.69 255 SER A O 1
ATOM 2162 N N . THR A 1 256 ? 29.071 5.748 1.892 1.00 93.88 256 THR A N 1
ATOM 2163 C CA . THR A 1 256 ? 29.013 4.536 1.054 1.00 93.88 256 THR A CA 1
ATOM 2164 C C . THR A 1 256 ? 29.535 4.752 -0.364 1.00 93.88 256 THR A C 1
ATOM 2166 O O . THR A 1 256 ? 30.089 3.823 -0.939 1.00 93.88 256 THR A O 1
ATOM 2169 N N . LYS A 1 257 ? 29.341 5.950 -0.939 1.00 93.31 257 LYS A N 1
ATOM 2170 C CA . LYS A 1 257 ? 29.645 6.306 -2.344 1.00 93.31 257 LYS A CA 1
ATOM 2171 C C . LYS A 1 257 ? 28.997 5.421 -3.427 1.00 93.31 257 LYS A C 1
ATOM 2173 O O . LYS A 1 257 ? 29.155 5.712 -4.606 1.00 93.31 257 LYS A O 1
ATOM 2178 N N . ASP A 1 258 ? 28.224 4.408 -3.048 1.00 96.06 258 ASP A N 1
ATOM 2179 C CA . ASP A 1 258 ? 27.530 3.486 -3.950 1.00 96.06 258 ASP A CA 1
ATOM 2180 C C . ASP A 1 258 ? 26.235 4.097 -4.520 1.00 96.06 258 ASP A C 1
ATOM 2182 O O . ASP A 1 258 ? 25.690 5.055 -3.969 1.00 96.06 258 ASP A O 1
ATOM 2186 N N . ILE A 1 259 ? 25.705 3.520 -5.603 1.00 97.62 259 ILE A N 1
ATOM 2187 C CA . ILE A 1 259 ? 24.379 3.880 -6.129 1.00 97.62 259 ILE A CA 1
ATOM 2188 C C . ILE A 1 259 ? 23.296 3.551 -5.093 1.00 97.62 259 ILE A C 1
ATOM 2190 O O . ILE A 1 259 ? 23.326 2.492 -4.464 1.00 97.62 259 ILE A O 1
ATOM 2194 N N . ILE A 1 260 ? 22.337 4.457 -4.923 1.00 97.88 260 ILE A N 1
ATOM 2195 C CA . ILE A 1 260 ? 21.238 4.352 -3.966 1.00 97.88 260 ILE A CA 1
ATOM 2196 C C . ILE A 1 260 ? 20.000 3.885 -4.719 1.00 97.88 260 ILE A C 1
ATOM 2198 O O . ILE A 1 260 ? 19.309 4.673 -5.362 1.00 97.88 260 ILE A O 1
ATOM 2202 N N . VAL A 1 261 ? 19.725 2.590 -4.636 1.00 98.44 261 VAL A N 1
ATOM 2203 C CA . VAL A 1 261 ? 18.515 2.002 -5.203 1.00 98.44 261 VAL A CA 1
ATOM 2204 C C . VAL A 1 261 ? 17.375 2.192 -4.218 1.00 98.44 261 VAL A C 1
ATOM 2206 O O . VAL A 1 261 ? 17.467 1.790 -3.060 1.00 98.44 261 VAL A O 1
ATOM 2209 N N . HIS A 1 262 ? 16.285 2.766 -4.695 1.00 97.75 262 HIS A N 1
ATOM 2210 C CA . HIS A 1 262 ? 15.030 2.883 -3.963 1.00 97.75 262 HIS A CA 1
ATOM 2211 C C . HIS A 1 262 ? 13.897 2.391 -4.855 1.00 97.75 262 HIS A C 1
ATOM 2213 O O . HIS A 1 262 ? 14.059 2.276 -6.079 1.00 97.75 262 HIS A O 1
ATOM 2219 N N . TYR A 1 263 ? 12.782 2.001 -4.242 1.00 97.56 263 TYR A N 1
ATOM 2220 C CA . TYR A 1 263 ? 11.681 1.481 -5.036 1.00 97.56 263 TYR A CA 1
ATOM 2221 C C . TYR A 1 263 ? 10.860 2.606 -5.647 1.00 97.56 263 TYR A C 1
ATOM 2223 O O . TYR A 1 263 ? 10.431 2.431 -6.773 1.00 97.56 263 TYR A O 1
ATOM 2231 N N . ASP A 1 264 ? 10.640 3.729 -4.965 1.00 93.38 264 ASP A N 1
ATOM 2232 C CA . ASP A 1 264 ? 9.781 4.813 -5.451 1.00 93.38 264 ASP A CA 1
ATOM 2233 C C . ASP A 1 264 ? 10.437 6.176 -5.195 1.00 93.38 264 ASP A C 1
ATOM 2235 O O . ASP A 1 264 ? 10.939 6.434 -4.102 1.00 93.38 264 ASP A O 1
ATOM 2239 N N . VAL A 1 265 ? 10.356 7.096 -6.168 1.00 91.19 265 VAL A N 1
ATOM 2240 C CA . VAL A 1 265 ? 10.799 8.499 -6.044 1.00 91.19 265 VAL A CA 1
ATOM 2241 C C . VAL A 1 265 ? 10.376 9.181 -4.736 1.00 91.19 265 VAL A C 1
ATOM 2243 O O . VAL A 1 265 ? 11.019 10.143 -4.305 1.00 91.19 265 VAL A O 1
ATOM 2246 N N . TYR A 1 266 ? 9.286 8.725 -4.111 1.00 92.19 266 TYR A N 1
ATOM 2247 C CA . TYR A 1 266 ? 8.870 9.165 -2.786 1.00 92.19 266 TYR A CA 1
ATOM 2248 C C . TYR A 1 266 ? 10.017 9.146 -1.761 1.00 92.19 266 TYR A C 1
ATOM 2250 O O . TYR A 1 266 ? 10.172 10.132 -1.043 1.00 92.19 266 TYR A O 1
ATOM 2258 N N . ASP A 1 267 ? 10.868 8.118 -1.749 1.00 91.50 267 ASP A N 1
ATOM 2259 C CA . ASP A 1 267 ? 11.935 7.943 -0.752 1.00 91.50 267 ASP A CA 1
ATOM 2260 C C . ASP A 1 267 ? 12.945 9.102 -0.777 1.00 91.50 267 ASP A C 1
ATOM 2262 O O . ASP A 1 267 ? 13.330 9.651 0.261 1.00 91.50 267 ASP A O 1
ATOM 2266 N N . ILE A 1 268 ? 13.327 9.540 -1.980 1.00 92.69 268 ILE A N 1
ATOM 2267 C CA . ILE A 1 268 ? 14.224 10.685 -2.185 1.00 92.69 268 ILE A CA 1
ATOM 2268 C C . ILE A 1 268 ? 13.492 12.008 -1.958 1.00 92.69 268 ILE A C 1
ATOM 2270 O O . ILE A 1 268 ? 14.040 12.913 -1.328 1.00 92.69 268 ILE A O 1
ATOM 2274 N N . LYS A 1 269 ? 12.229 12.122 -2.389 1.00 92.56 269 LYS A N 1
ATOM 2275 C CA . LYS A 1 269 ? 11.409 13.318 -2.125 1.00 92.56 269 LYS A CA 1
ATOM 2276 C C . LYS A 1 269 ? 11.248 13.590 -0.634 1.00 92.56 269 LYS A C 1
ATOM 2278 O O . LYS A 1 269 ? 11.229 14.748 -0.225 1.00 92.56 269 LYS A O 1
ATOM 2283 N N . ARG A 1 270 ? 11.162 12.549 0.193 1.00 91.81 270 ARG A N 1
ATOM 2284 C CA . ARG A 1 270 ? 11.131 12.688 1.652 1.00 91.81 270 ARG A CA 1
ATOM 2285 C C . ARG A 1 270 ? 12.413 13.303 2.199 1.00 91.81 270 ARG A C 1
ATOM 2287 O O . ARG A 1 270 ? 12.330 14.294 2.922 1.00 91.81 270 ARG A O 1
ATOM 2294 N N . LEU A 1 271 ? 13.577 12.840 1.740 1.00 90.19 271 LEU A N 1
ATOM 2295 C CA . LEU A 1 271 ? 14.863 13.457 2.087 1.00 90.19 271 LEU A CA 1
ATOM 2296 C C . LEU A 1 271 ? 14.940 14.927 1.654 1.00 90.19 271 LEU A C 1
ATOM 2298 O O . LEU A 1 271 ? 15.377 15.768 2.439 1.00 90.19 271 LEU A O 1
ATOM 2302 N N . GLN A 1 272 ? 14.458 15.263 0.454 1.00 89.31 272 GLN A N 1
ATOM 2303 C CA . GLN A 1 272 ? 14.364 16.657 -0.001 1.00 89.31 272 GLN A CA 1
ATOM 2304 C C . GLN A 1 272 ? 13.494 17.498 0.945 1.00 89.31 272 GLN A C 1
ATOM 2306 O O . GLN A 1 272 ? 13.879 18.598 1.334 1.00 89.31 272 GLN A O 1
ATOM 2311 N N . MET A 1 273 ? 12.326 16.983 1.342 1.00 89.00 273 MET A N 1
ATOM 2312 C CA . MET A 1 273 ? 11.381 17.698 2.204 1.00 89.00 273 MET A CA 1
ATOM 2313 C C . MET A 1 273 ? 11.947 17.971 3.599 1.00 89.00 273 MET A C 1
ATOM 2315 O O . MET A 1 273 ? 11.842 19.101 4.074 1.00 89.00 273 MET A O 1
ATOM 2319 N N . ILE A 1 274 ? 12.544 16.967 4.249 1.00 86.38 274 ILE A N 1
ATOM 2320 C CA . ILE A 1 274 ? 13.060 17.119 5.619 1.00 86.38 274 ILE A CA 1
ATOM 2321 C C . ILE A 1 274 ? 14.344 17.956 5.665 1.00 86.38 274 ILE A C 1
ATOM 2323 O O . ILE A 1 274 ? 14.545 18.717 6.606 1.00 86.38 274 ILE A O 1
ATOM 2327 N N . THR A 1 275 ? 15.193 17.885 4.634 1.00 84.25 275 THR A N 1
ATOM 2328 C CA . THR A 1 275 ? 16.444 18.665 4.588 1.00 84.25 275 THR A CA 1
ATOM 2329 C C . THR A 1 275 ? 16.239 20.109 4.135 1.00 84.25 275 THR A C 1
ATOM 2331 O O . THR A 1 275 ? 17.067 20.961 4.453 1.00 84.25 275 THR A O 1
ATOM 2334 N N . LYS A 1 276 ? 15.122 20.428 3.461 1.00 81.69 276 LYS A N 1
ATOM 2335 C CA . LYS A 1 276 ? 14.809 21.788 2.986 1.00 81.69 276 LYS A CA 1
ATOM 2336 C C . LYS A 1 276 ? 14.868 22.844 4.093 1.00 81.69 276 LYS A C 1
ATOM 2338 O O . LYS A 1 276 ? 15.271 23.973 3.832 1.00 81.69 276 LYS A O 1
ATOM 2343 N N . ASN A 1 277 ? 14.481 22.477 5.313 1.00 75.25 277 ASN A N 1
ATOM 2344 C CA . ASN A 1 277 ? 14.442 23.391 6.454 1.00 75.25 277 ASN A CA 1
ATOM 2345 C C . ASN A 1 277 ? 15.688 23.289 7.356 1.00 75.25 277 ASN A C 1
ATOM 2347 O O . ASN A 1 277 ? 15.738 23.958 8.384 1.00 75.25 277 ASN A O 1
ATOM 2351 N N . ILE A 1 278 ? 16.694 22.481 6.986 1.00 82.31 278 ILE A N 1
ATOM 2352 C CA . ILE A 1 278 ? 17.905 22.238 7.784 1.00 82.31 278 ILE A CA 1
ATOM 2353 C C . ILE A 1 278 ? 19.147 22.512 6.922 1.00 82.31 278 ILE A C 1
ATOM 2355 O O . ILE A 1 278 ? 19.744 21.618 6.319 1.00 82.31 278 ILE A O 1
ATOM 2359 N N . SER A 1 279 ? 19.545 23.786 6.860 1.00 77.56 279 SER A N 1
ATOM 2360 C CA . SER A 1 279 ? 20.546 24.311 5.915 1.00 77.56 279 SER A CA 1
ATOM 2361 C C . SER A 1 279 ? 21.881 23.552 5.902 1.00 77.56 279 SER A C 1
ATOM 2363 O O . SER A 1 279 ? 22.428 23.288 4.832 1.00 77.56 279 SER A O 1
ATOM 2365 N N . HIS A 1 280 ? 22.398 23.136 7.062 1.00 83.75 280 HIS A N 1
ATOM 2366 C CA . HIS A 1 280 ? 23.683 22.432 7.157 1.00 83.75 280 HIS A CA 1
ATOM 2367 C C . HIS A 1 280 ? 23.641 20.979 6.639 1.00 83.75 280 HIS A C 1
ATOM 2369 O O . HIS A 1 280 ? 24.698 20.404 6.355 1.00 83.75 280 HIS A O 1
ATOM 2375 N N . LEU A 1 281 ? 22.447 20.392 6.479 1.00 85.75 281 LEU A N 1
ATOM 2376 C CA . LEU A 1 281 ? 22.242 19.046 5.928 1.00 85.75 281 LEU A CA 1
ATOM 2377 C C . LEU A 1 281 ? 22.074 19.040 4.409 1.00 85.75 281 LEU A C 1
ATOM 2379 O O . LEU A 1 281 ? 22.304 18.014 3.767 1.00 85.75 281 LEU A O 1
ATOM 2383 N N . TYR A 1 282 ? 21.751 20.190 3.815 1.00 83.31 282 TYR A N 1
ATOM 2384 C CA . TYR A 1 282 ? 21.530 20.321 2.375 1.00 83.31 282 TYR A CA 1
ATOM 2385 C C . TYR A 1 282 ? 22.737 19.861 1.538 1.00 83.31 282 TYR A C 1
ATOM 2387 O O . TYR A 1 282 ? 22.579 19.294 0.459 1.00 83.31 282 TYR A O 1
ATOM 2395 N N . LYS A 1 283 ? 23.959 19.996 2.075 1.00 85.19 283 LYS A N 1
ATOM 2396 C CA . LYS A 1 283 ? 25.207 19.529 1.441 1.00 85.19 283 LYS A CA 1
ATOM 2397 C C . LYS A 1 283 ? 25.241 18.026 1.118 1.00 85.19 283 LYS A C 1
ATOM 2399 O O . LYS A 1 283 ? 26.029 17.610 0.269 1.00 85.19 283 LYS A O 1
ATOM 2404 N N . TYR A 1 284 ? 24.442 17.204 1.807 1.00 87.00 284 TYR A N 1
ATOM 2405 C CA . TYR A 1 284 ? 24.353 15.766 1.536 1.00 87.00 284 TYR A CA 1
ATOM 2406 C C . TYR A 1 284 ? 23.356 15.452 0.415 1.00 87.00 284 TYR A C 1
ATOM 2408 O O . TYR A 1 284 ? 23.541 14.463 -0.290 1.00 87.00 284 TYR A O 1
ATOM 2416 N N . LEU A 1 285 ? 22.331 16.291 0.229 1.00 85.44 285 LEU A N 1
ATOM 2417 C CA . LEU A 1 285 ? 21.197 16.007 -0.650 1.00 85.44 285 LEU A CA 1
ATOM 2418 C C . LEU A 1 285 ? 21.623 15.866 -2.113 1.00 85.44 285 LEU A C 1
ATOM 2420 O O . LEU A 1 285 ? 21.364 14.826 -2.708 1.00 85.44 285 LEU A O 1
ATOM 2424 N N . TYR A 1 286 ? 22.366 16.837 -2.652 1.00 84.94 286 TYR A N 1
ATOM 2425 C CA . TYR A 1 286 ? 22.828 16.799 -4.047 1.00 84.94 286 TYR A CA 1
ATOM 2426 C C . TYR A 1 286 ? 23.600 15.506 -4.375 1.00 84.94 286 TYR A C 1
ATOM 2428 O O . TYR A 1 286 ? 23.384 14.876 -5.403 1.00 84.94 286 TYR A O 1
ATOM 2436 N N . LYS A 1 287 ? 24.459 15.047 -3.454 1.00 88.88 287 LYS A N 1
ATOM 2437 C CA . LYS A 1 287 ? 25.241 13.807 -3.620 1.00 88.88 287 LYS A CA 1
ATOM 2438 C C . LYS A 1 287 ? 24.397 12.534 -3.525 1.00 88.88 287 LYS A C 1
ATOM 2440 O O . LYS A 1 287 ? 24.822 11.477 -3.989 1.00 88.88 287 LYS A O 1
ATOM 2445 N N . ILE A 1 288 ? 23.273 12.588 -2.817 1.00 89.50 288 ILE A N 1
ATOM 2446 C CA . ILE A 1 288 ? 22.318 11.481 -2.709 1.00 89.50 288 ILE A CA 1
ATOM 2447 C C . ILE A 1 288 ? 21.465 11.426 -3.978 1.00 89.50 288 ILE A C 1
ATOM 2449 O O . ILE A 1 288 ? 21.278 10.348 -4.531 1.00 89.50 288 ILE A O 1
ATOM 2453 N N . GLU A 1 289 ? 21.008 12.580 -4.462 1.00 90.88 289 GLU A N 1
ATOM 2454 C CA . GLU A 1 289 ? 20.231 12.711 -5.696 1.00 90.88 289 GLU A CA 1
ATOM 2455 C C . GLU A 1 289 ? 21.011 12.233 -6.920 1.00 90.88 289 GLU A C 1
ATOM 2457 O O . GLU A 1 289 ? 20.485 11.441 -7.694 1.00 90.88 289 GLU A O 1
ATOM 2462 N N . ASP A 1 290 ? 22.279 12.626 -7.049 1.00 93.44 290 ASP A N 1
ATOM 2463 C CA . ASP A 1 290 ? 23.150 12.207 -8.156 1.00 93.44 290 ASP A CA 1
ATOM 2464 C C . ASP A 1 290 ? 23.364 10.681 -8.209 1.00 93.44 290 ASP A C 1
ATOM 2466 O O . ASP A 1 290 ? 23.522 10.084 -9.271 1.00 93.44 290 ASP A O 1
ATOM 2470 N N . ARG A 1 291 ? 23.297 10.014 -7.050 1.00 95.75 291 ARG A N 1
ATOM 2471 C CA . ARG A 1 291 ? 23.429 8.552 -6.926 1.00 95.75 291 ARG A CA 1
ATOM 2472 C C . ARG A 1 291 ? 22.088 7.821 -6.893 1.00 95.75 291 ARG A C 1
ATOM 2474 O O . ARG A 1 291 ? 22.076 6.607 -6.694 1.00 95.75 291 ARG A O 1
ATOM 2481 N N . SER A 1 292 ? 20.973 8.528 -7.039 1.00 96.50 292 SER A N 1
ATOM 2482 C CA . SER A 1 292 ? 19.624 7.974 -6.951 1.00 96.50 292 SER A CA 1
ATOM 2483 C C . SER A 1 292 ? 19.311 7.056 -8.133 1.00 96.50 292 SER A C 1
ATOM 2485 O O . SER A 1 292 ? 19.516 7.410 -9.293 1.00 96.50 292 SER A O 1
ATOM 2487 N N . TYR A 1 293 ? 18.759 5.881 -7.845 1.00 97.75 293 TYR A N 1
ATOM 2488 C CA . TYR A 1 293 ? 18.294 4.928 -8.843 1.00 97.75 293 TYR A CA 1
ATOM 2489 C C . TYR A 1 293 ? 16.869 4.474 -8.510 1.00 97.75 293 TYR A C 1
ATOM 2491 O O . TYR A 1 293 ? 16.664 3.614 -7.652 1.00 97.75 293 TYR A O 1
ATOM 2499 N N . ASP A 1 294 ? 15.889 5.052 -9.209 1.00 97.88 294 ASP A N 1
ATOM 2500 C CA . ASP A 1 294 ? 14.469 4.710 -9.073 1.00 97.88 294 ASP A CA 1
ATOM 2501 C C . ASP A 1 294 ? 14.158 3.403 -9.815 1.00 97.88 294 ASP A C 1
ATOM 2503 O O . ASP A 1 294 ? 14.075 3.353 -11.049 1.00 97.88 294 ASP A O 1
ATOM 2507 N N . LEU A 1 295 ? 14.003 2.315 -9.062 1.00 98.19 295 LEU A N 1
ATOM 2508 C CA . LEU A 1 295 ? 13.734 1.006 -9.643 1.00 98.19 295 LEU A CA 1
ATOM 2509 C C . LEU A 1 295 ? 12.331 0.919 -10.259 1.00 98.19 295 LEU A C 1
ATOM 2511 O O . LEU A 1 295 ? 12.167 0.302 -11.319 1.00 98.19 295 LEU A O 1
ATOM 2515 N N . TYR A 1 296 ? 11.318 1.525 -9.637 1.00 97.81 296 TYR A N 1
ATOM 2516 C CA . TYR A 1 296 ? 9.956 1.505 -10.165 1.00 97.81 296 TYR A CA 1
ATOM 2517 C C . TYR A 1 296 ? 9.871 2.214 -11.510 1.00 97.81 296 TYR A C 1
ATOM 2519 O O . TYR A 1 296 ? 9.280 1.663 -12.439 1.00 97.81 296 TYR A O 1
ATOM 2527 N N . GLU A 1 297 ? 10.505 3.375 -11.664 1.00 97.12 297 GLU A N 1
ATOM 2528 C CA . GLU A 1 297 ? 10.559 4.106 -12.929 1.00 97.12 297 GLU A CA 1
ATOM 2529 C C . GLU A 1 297 ? 11.177 3.243 -14.038 1.00 97.12 297 GLU A C 1
ATOM 2531 O O . GLU A 1 297 ? 10.616 3.126 -15.136 1.00 97.12 297 GLU A O 1
ATOM 2536 N N . LYS A 1 298 ? 12.306 2.584 -13.747 1.00 97.62 298 LYS A N 1
ATOM 2537 C CA . LYS A 1 298 ? 12.997 1.712 -14.708 1.00 97.62 298 LYS A CA 1
ATOM 2538 C C . LYS A 1 298 ? 12.121 0.533 -15.124 1.00 97.62 298 LYS A C 1
ATOM 2540 O O . LYS A 1 298 ? 12.026 0.245 -16.318 1.00 97.62 298 LYS A O 1
ATOM 2545 N N . ILE A 1 299 ? 11.435 -0.110 -14.179 1.00 97.44 299 ILE A N 1
ATOM 2546 C CA . ILE A 1 299 ? 10.499 -1.205 -14.467 1.00 97.44 299 ILE A CA 1
ATOM 2547 C C . ILE A 1 299 ? 9.303 -0.697 -15.288 1.00 97.44 299 ILE A C 1
ATOM 2549 O O . ILE A 1 299 ? 8.963 -1.290 -16.314 1.00 97.44 299 ILE A O 1
ATOM 2553 N N . GLN A 1 300 ? 8.678 0.409 -14.877 1.00 95.62 300 GLN A N 1
ATOM 2554 C CA . GLN A 1 300 ? 7.503 0.983 -15.541 1.00 95.62 300 GLN A CA 1
ATOM 2555 C C . GLN A 1 300 ? 7.774 1.352 -16.995 1.00 95.62 300 GLN A C 1
ATOM 2557 O O . GLN A 1 300 ? 6.926 1.125 -17.854 1.00 95.62 300 GLN A O 1
ATOM 2562 N N . LYS A 1 301 ? 8.952 1.894 -17.301 1.00 95.06 301 LYS A N 1
ATOM 2563 C CA . LYS A 1 301 ? 9.289 2.280 -18.674 1.00 95.06 301 LYS A CA 1
ATOM 2564 C C . LYS A 1 301 ? 9.656 1.084 -19.546 1.00 95.06 301 LYS A C 1
ATOM 2566 O O . LYS A 1 301 ? 9.311 1.062 -20.724 1.00 95.06 301 LYS A O 1
ATOM 2571 N N . ASN A 1 302 ? 10.325 0.083 -18.977 1.00 97.38 302 ASN A N 1
ATOM 2572 C CA . ASN A 1 302 ? 11.105 -0.847 -19.790 1.00 97.38 302 ASN A CA 1
ATOM 2573 C C . ASN A 1 302 ? 10.679 -2.315 -19.693 1.00 97.38 302 ASN A C 1
ATOM 2575 O O . ASN A 1 302 ? 11.114 -3.107 -20.523 1.00 97.38 302 ASN A O 1
ATOM 2579 N N . ILE A 1 303 ? 9.854 -2.717 -18.716 1.00 97.44 303 ILE A N 1
ATOM 2580 C CA . ILE A 1 303 ? 9.538 -4.141 -18.493 1.00 97.44 303 ILE A CA 1
ATOM 2581 C C . ILE A 1 303 ? 8.063 -4.347 -18.167 1.00 97.44 303 ILE A C 1
ATOM 2583 O O . ILE A 1 303 ? 7.504 -3.741 -17.248 1.00 97.44 303 ILE A O 1
ATOM 2587 N N . ALA A 1 304 ? 7.399 -5.227 -18.913 1.00 98.19 304 ALA A N 1
ATOM 2588 C CA . ALA A 1 304 ? 6.101 -5.756 -18.524 1.00 98.19 304 ALA A CA 1
ATOM 2589 C C . ALA A 1 304 ? 6.276 -7.001 -17.646 1.00 98.19 304 ALA A C 1
ATOM 2591 O O . ALA A 1 304 ? 6.997 -7.919 -18.014 1.00 98.19 304 ALA A O 1
ATOM 2592 N N . ILE A 1 305 ? 5.657 -7.007 -16.470 1.00 97.81 305 ILE A N 1
ATOM 2593 C CA . ILE A 1 305 ? 5.707 -8.106 -15.500 1.00 97.81 305 ILE A CA 1
ATOM 2594 C C . ILE A 1 305 ? 4.262 -8.583 -15.315 1.00 97.81 305 ILE A C 1
ATOM 2596 O O . ILE A 1 305 ? 3.372 -7.727 -15.262 1.00 97.81 305 ILE A O 1
ATOM 2600 N N . PRO A 1 306 ? 3.994 -9.900 -15.199 1.00 96.31 306 PRO A N 1
ATOM 2601 C CA . PRO A 1 306 ? 2.637 -10.453 -15.157 1.00 96.31 306 PRO A CA 1
ATOM 2602 C C . PRO A 1 306 ? 1.983 -10.255 -13.780 1.00 96.31 306 PRO A C 1
ATOM 2604 O O . PRO A 1 306 ? 1.615 -11.191 -13.069 1.00 96.31 306 PRO A O 1
ATOM 2607 N N . VAL A 1 307 ? 1.837 -8.993 -13.389 1.00 96.06 307 VAL A N 1
ATOM 2608 C CA . VAL A 1 307 ? 1.223 -8.544 -12.145 1.00 96.06 307 VAL A CA 1
ATOM 2609 C C . VAL A 1 307 ? 0.139 -7.522 -12.443 1.00 96.06 307 VAL A C 1
ATOM 2611 O O . VAL A 1 307 ? 0.202 -6.750 -13.393 1.00 96.06 307 VAL A O 1
ATOM 2614 N N . THR A 1 308 ? -0.879 -7.497 -11.590 1.00 94.69 308 THR A N 1
ATOM 2615 C CA . THR A 1 308 ? -2.021 -6.573 -11.726 1.00 94.69 308 THR A CA 1
ATOM 2616 C C . THR A 1 308 ? -1.818 -5.263 -10.971 1.00 94.69 308 THR A C 1
ATOM 2618 O O . THR A 1 308 ? -2.716 -4.434 -10.860 1.00 94.69 308 THR A O 1
ATOM 2621 N N . SER A 1 309 ? -0.632 -5.078 -10.398 1.00 93.69 309 SER A N 1
ATOM 2622 C CA . SER A 1 309 ? -0.155 -3.812 -9.862 1.00 93.69 309 SER A CA 1
ATOM 2623 C C . SER A 1 309 ? 1.355 -3.896 -9.703 1.00 93.69 309 SER A C 1
ATOM 2625 O O . SER A 1 309 ? 1.904 -4.960 -9.433 1.00 93.69 309 SER A O 1
ATOM 2627 N N . TYR A 1 310 ? 2.015 -2.762 -9.876 1.00 95.56 310 TYR A N 1
ATOM 2628 C CA . TYR A 1 310 ? 3.469 -2.650 -9.838 1.00 95.56 310 TYR A CA 1
ATOM 2629 C C . TYR A 1 310 ? 3.951 -2.144 -8.475 1.00 95.56 310 TYR A C 1
ATOM 2631 O O . TYR A 1 310 ? 4.987 -1.504 -8.368 1.00 95.56 310 TYR A O 1
ATOM 2639 N N . SER A 1 311 ? 3.193 -2.390 -7.406 1.00 94.50 311 SER A N 1
ATOM 2640 C CA . SER A 1 311 ? 3.719 -2.203 -6.052 1.00 94.50 311 SER A CA 1
ATOM 2641 C C . SER A 1 311 ? 4.866 -3.181 -5.790 1.00 94.50 311 SER A C 1
ATOM 2643 O O . SER A 1 311 ? 4.799 -4.317 -6.272 1.00 94.50 311 SER A O 1
ATOM 2645 N N . LEU A 1 312 ? 5.825 -2.793 -4.945 1.00 96.31 312 LEU A N 1
ATOM 2646 C CA . LEU A 1 312 ? 6.941 -3.642 -4.516 1.00 96.31 312 LEU A CA 1
ATOM 2647 C C . LEU A 1 312 ? 6.467 -5.033 -4.088 1.00 96.31 312 LEU A C 1
ATOM 2649 O O . LEU A 1 312 ? 6.985 -6.046 -4.548 1.00 96.31 312 LEU A O 1
ATOM 2653 N N . LYS A 1 313 ? 5.392 -5.089 -3.295 1.00 93.19 313 LYS A N 1
ATOM 2654 C CA . LYS A 1 313 ? 4.801 -6.336 -2.791 1.00 93.19 313 LYS A CA 1
ATOM 2655 C C . LYS A 1 313 ? 4.269 -7.271 -3.872 1.00 93.19 313 LYS A C 1
ATOM 2657 O O . LYS A 1 313 ? 4.349 -8.482 -3.698 1.00 93.19 313 LYS A O 1
ATOM 2662 N N . ASP A 1 314 ? 3.709 -6.747 -4.956 1.00 94.06 314 ASP A N 1
ATOM 2663 C CA . ASP A 1 314 ? 3.192 -7.584 -6.045 1.00 94.06 314 ASP A CA 1
ATOM 2664 C C . ASP A 1 314 ? 4.331 -8.101 -6.932 1.00 94.06 314 ASP A C 1
ATOM 2666 O O . ASP A 1 314 ? 4.365 -9.292 -7.240 1.00 94.06 314 ASP A O 1
ATOM 2670 N N . ILE A 1 315 ? 5.286 -7.234 -7.292 1.00 97.12 315 ILE A N 1
ATOM 2671 C CA . ILE A 1 315 ? 6.433 -7.617 -8.128 1.00 97.12 315 ILE A CA 1
ATOM 2672 C C . ILE A 1 315 ? 7.347 -8.591 -7.381 1.00 97.12 315 ILE A C 1
ATOM 2674 O O . ILE A 1 315 ? 7.719 -9.630 -7.924 1.00 97.12 315 ILE A O 1
ATOM 2678 N N . SER A 1 316 ? 7.674 -8.315 -6.117 1.00 97.00 316 SER A N 1
ATOM 2679 C CA . SER A 1 316 ? 8.554 -9.192 -5.343 1.00 97.00 316 SER A CA 1
ATOM 2680 C C . SER A 1 316 ? 7.926 -10.565 -5.109 1.00 97.00 316 SER A C 1
ATOM 2682 O O . SER A 1 316 ? 8.609 -11.577 -5.242 1.00 97.00 316 SER A O 1
ATOM 2684 N N . LYS A 1 317 ? 6.611 -10.637 -4.851 1.00 95.12 317 LYS A N 1
ATOM 2685 C CA . LYS A 1 317 ? 5.886 -11.914 -4.751 1.00 95.12 317 LYS A CA 1
ATOM 2686 C C . LYS A 1 317 ? 5.893 -12.693 -6.058 1.00 95.12 317 LYS A C 1
ATOM 2688 O O . LYS A 1 317 ? 6.021 -13.912 -6.009 1.00 95.12 317 LYS A O 1
ATOM 2693 N N . TYR A 1 318 ? 5.757 -12.014 -7.198 1.00 95.88 318 TYR A N 1
ATOM 2694 C CA . TYR A 1 318 ? 5.889 -12.665 -8.500 1.00 95.88 318 TYR A CA 1
ATOM 2695 C C . TYR A 1 318 ? 7.262 -13.336 -8.650 1.00 95.88 318 TYR A C 1
ATOM 2697 O O . TYR A 1 318 ? 7.341 -14.487 -9.066 1.00 95.88 318 TYR A O 1
ATOM 2705 N N . PHE A 1 319 ? 8.326 -12.668 -8.200 1.00 96.81 319 PHE A N 1
ATOM 2706 C CA . PHE A 1 319 ? 9.679 -13.226 -8.170 1.00 96.81 319 PHE A CA 1
ATOM 2707 C C . PHE A 1 319 ? 9.962 -14.194 -7.005 1.00 96.81 319 PHE A C 1
ATOM 2709 O O . PHE A 1 319 ? 11.094 -14.650 -6.848 1.00 96.81 319 PHE A O 1
ATOM 2716 N N . GLY A 1 320 ? 8.952 -14.547 -6.205 1.00 96.50 320 GLY A N 1
ATOM 2717 C CA . GLY A 1 320 ? 9.067 -15.544 -5.140 1.00 96.50 320 GLY A CA 1
ATOM 2718 C C . GLY A 1 320 ? 9.505 -15.005 -3.775 1.00 96.50 320 GLY A C 1
ATOM 2719 O O . GLY A 1 320 ? 9.793 -15.805 -2.883 1.00 96.50 320 GLY A O 1
ATOM 2720 N N . TYR A 1 321 ? 9.529 -13.683 -3.566 1.00 97.31 321 TYR A N 1
ATOM 2721 C CA . TYR A 1 321 ? 9.844 -13.103 -2.260 1.00 97.31 321 TYR A CA 1
ATOM 2722 C C . TYR A 1 321 ? 8.808 -13.513 -1.206 1.00 97.31 321 TYR A C 1
ATOM 2724 O O . TYR A 1 321 ? 7.598 -13.305 -1.361 1.00 97.31 321 TYR A O 1
ATOM 2732 N N . LYS A 1 322 ? 9.296 -14.060 -0.091 1.00 95.50 322 LYS A N 1
ATOM 2733 C CA . LYS A 1 322 ? 8.476 -14.476 1.049 1.00 95.50 322 LYS A CA 1
ATOM 2734 C C . LYS A 1 322 ? 8.508 -13.394 2.123 1.00 95.50 322 LYS A C 1
ATOM 2736 O O . LYS A 1 322 ? 9.420 -13.342 2.940 1.00 95.50 322 LYS A O 1
ATOM 2741 N N . TRP A 1 323 ? 7.487 -12.543 2.111 1.00 93.94 323 TRP A N 1
ATOM 2742 C CA . TRP A 1 323 ? 7.285 -11.505 3.121 1.00 93.94 323 TRP A CA 1
ATOM 2743 C C . TRP A 1 323 ? 7.144 -12.119 4.513 1.00 93.94 323 TRP A C 1
ATOM 2745 O O . TRP A 1 323 ? 6.387 -13.072 4.702 1.00 93.94 323 TRP A O 1
ATOM 2755 N N . ARG A 1 324 ? 7.840 -11.545 5.494 1.00 93.56 324 ARG A N 1
ATOM 2756 C CA . ARG A 1 324 ? 7.818 -11.984 6.893 1.00 93.56 324 ARG A CA 1
ATOM 2757 C C . ARG A 1 324 ? 6.759 -11.244 7.716 1.00 93.56 324 ARG A C 1
ATOM 2759 O O . ARG A 1 324 ? 6.614 -11.525 8.909 1.00 93.56 324 ARG A O 1
ATOM 2766 N N . THR A 1 325 ? 6.052 -10.291 7.104 1.00 87.50 325 THR A N 1
ATOM 2767 C CA . THR A 1 325 ? 4.987 -9.499 7.726 1.00 87.50 325 THR A CA 1
ATOM 2768 C C . THR A 1 325 ? 3.755 -9.365 6.815 1.00 87.50 325 THR A C 1
ATOM 2770 O O . THR A 1 325 ? 3.840 -9.261 5.586 1.00 87.50 325 THR A O 1
ATOM 2773 N N . ASP A 1 326 ? 2.578 -9.305 7.441 1.00 82.31 326 ASP A N 1
ATOM 2774 C CA . ASP A 1 326 ? 1.306 -8.970 6.780 1.00 82.31 326 ASP A CA 1
ATOM 2775 C C . ASP A 1 326 ? 1.013 -7.462 6.788 1.00 82.31 326 ASP A C 1
ATOM 2777 O O . ASP A 1 326 ? -0.069 -7.023 6.375 1.00 82.31 326 ASP A O 1
ATOM 2781 N N . LEU A 1 327 ? 1.974 -6.653 7.246 1.00 85.62 327 LEU A N 1
ATOM 2782 C CA . LEU A 1 327 ? 1.829 -5.209 7.269 1.00 85.62 327 LEU A CA 1
ATOM 2783 C C . LEU A 1 327 ? 1.726 -4.651 5.838 1.00 85.62 327 LEU A C 1
ATOM 2785 O O . LEU A 1 327 ? 2.056 -5.281 4.824 1.00 85.62 327 LEU A O 1
ATOM 2789 N N . ASN A 1 328 ? 1.134 -3.470 5.774 1.00 84.00 328 ASN A N 1
ATOM 2790 C CA . ASN A 1 328 ? 1.021 -2.608 4.608 1.00 84.00 328 ASN A CA 1
ATOM 2791 C C . ASN A 1 328 ? 1.094 -1.163 5.115 1.00 84.00 328 ASN A C 1
ATOM 2793 O O . ASN A 1 328 ? 0.930 -0.948 6.316 1.00 84.00 328 ASN A O 1
ATOM 2797 N N . GLY A 1 329 ? 1.231 -0.174 4.228 1.00 79.56 329 GLY A N 1
ATOM 2798 C CA . GLY A 1 329 ? 1.375 1.227 4.655 1.00 79.56 329 GLY A CA 1
ATOM 2799 C C . GLY A 1 329 ? 0.284 1.739 5.616 1.00 79.56 329 GLY A C 1
ATOM 2800 O O . GLY A 1 329 ? 0.562 2.547 6.494 1.00 79.56 329 GLY A O 1
ATOM 2801 N N . TYR A 1 330 ? -0.955 1.228 5.546 1.00 82.06 330 TYR A N 1
ATOM 2802 C CA . TYR A 1 330 ? -1.987 1.583 6.535 1.00 82.06 330 TYR A CA 1
ATOM 2803 C C . TYR A 1 330 ? -1.775 0.901 7.897 1.00 82.06 330 TYR A C 1
ATOM 2805 O O . TYR A 1 330 ? -2.080 1.481 8.936 1.00 82.06 330 TYR A O 1
ATOM 2813 N N . ALA A 1 331 ? -1.277 -0.334 7.904 1.00 86.00 331 ALA A N 1
ATOM 2814 C CA . ALA A 1 331 ? -0.952 -1.047 9.132 1.00 86.00 331 ALA A CA 1
ATOM 2815 C C . ALA A 1 331 ? 0.277 -0.442 9.834 1.00 86.00 331 ALA A C 1
ATOM 2817 O O . ALA A 1 331 ? 0.261 -0.362 11.057 1.00 86.00 331 ALA A O 1
ATOM 2818 N N . ILE A 1 332 ? 1.269 0.067 9.091 1.00 90.25 332 ILE A N 1
ATOM 2819 C CA . ILE A 1 332 ? 2.430 0.776 9.664 1.00 90.25 332 ILE A CA 1
ATOM 2820 C C . ILE A 1 332 ? 1.984 1.977 10.496 1.00 90.25 332 ILE A C 1
ATOM 2822 O O . ILE A 1 332 ? 2.398 2.121 11.642 1.00 90.25 332 ILE A O 1
ATOM 2826 N N . PHE A 1 333 ? 1.043 2.773 9.981 1.00 88.19 333 PHE A N 1
ATOM 2827 C CA . PHE A 1 333 ? 0.439 3.872 10.737 1.00 88.19 333 PHE A CA 1
ATOM 2828 C C . PHE A 1 333 ? -0.179 3.409 12.071 1.00 88.19 333 PHE A C 1
ATOM 2830 O O . PHE A 1 333 ? -0.038 4.089 13.086 1.00 88.19 333 PHE A O 1
ATOM 2837 N N . ILE A 1 334 ? -0.862 2.258 12.089 1.00 86.69 334 ILE A N 1
ATOM 2838 C CA . ILE A 1 334 ? -1.476 1.711 13.310 1.00 86.69 334 ILE A CA 1
ATOM 2839 C C . ILE A 1 334 ? -0.403 1.240 14.295 1.00 86.69 334 ILE A C 1
ATOM 2841 O O . ILE A 1 334 ? -0.467 1.594 15.471 1.00 86.69 334 ILE A O 1
ATOM 2845 N N . GLU A 1 335 ? 0.577 0.464 13.829 1.00 91.50 335 GLU A N 1
ATOM 2846 C CA . GLU A 1 335 ? 1.659 -0.038 14.680 1.00 91.50 335 GLU A CA 1
ATOM 2847 C C . GLU A 1 335 ? 2.490 1.128 15.249 1.00 91.50 335 GLU A C 1
ATOM 2849 O O . GLU A 1 335 ? 2.800 1.130 16.436 1.00 91.50 335 GLU A O 1
ATOM 2854 N N . TYR A 1 336 ? 2.750 2.188 14.476 1.00 92.12 336 TYR A N 1
ATOM 2855 C CA . TYR A 1 336 ? 3.487 3.350 14.981 1.00 92.12 336 TYR A CA 1
ATOM 2856 C C . TYR A 1 336 ? 2.709 4.087 16.080 1.00 92.12 336 TYR A C 1
ATOM 2858 O O . TYR A 1 336 ? 3.264 4.467 17.108 1.00 92.12 336 TYR A O 1
ATOM 2866 N N . LYS A 1 337 ? 1.385 4.220 15.937 1.00 87.94 337 LYS A N 1
ATOM 2867 C CA . LYS A 1 337 ? 0.543 4.763 17.015 1.00 87.94 337 LYS A CA 1
ATOM 2868 C C . LYS A 1 337 ? 0.529 3.883 18.261 1.00 87.94 337 LYS A C 1
ATOM 2870 O O . LYS A 1 337 ? 0.435 4.418 19.362 1.00 87.94 337 LYS A O 1
ATOM 2875 N N . ASN A 1 338 ? 0.573 2.562 18.106 1.00 88.50 338 ASN A N 1
ATOM 2876 C CA . ASN A 1 338 ? 0.679 1.652 19.243 1.00 88.50 338 ASN A CA 1
ATOM 2877 C C . ASN A 1 338 ? 2.035 1.818 19.939 1.00 88.50 338 ASN A C 1
ATOM 2879 O O . ASN A 1 338 ? 2.068 1.913 21.165 1.00 88.50 338 ASN A O 1
ATOM 2883 N N . TYR A 1 339 ? 3.123 1.958 19.177 1.00 92.44 339 TYR A N 1
ATOM 2884 C CA . TYR A 1 339 ? 4.442 2.290 19.716 1.00 92.44 339 TYR A CA 1
ATOM 2885 C C . TYR A 1 339 ? 4.404 3.571 20.565 1.00 92.44 339 TYR A C 1
ATOM 2887 O O . TYR A 1 339 ? 4.820 3.542 21.721 1.00 92.44 339 TYR A O 1
ATOM 2895 N N . LEU A 1 340 ? 3.794 4.654 20.064 1.00 89.31 340 LEU A N 1
ATOM 2896 C CA . LEU A 1 340 ? 3.637 5.911 20.818 1.00 89.31 340 LEU A CA 1
ATOM 2897 C C . LEU A 1 340 ? 2.806 5.771 22.109 1.00 89.31 340 LEU A C 1
ATOM 2899 O O . LEU A 1 340 ? 2.901 6.616 22.993 1.00 89.31 340 LEU A O 1
ATOM 2903 N N . LYS A 1 341 ? 1.984 4.722 22.234 1.00 86.88 341 LYS A N 1
ATOM 2904 C CA . LYS A 1 341 ? 1.226 4.398 23.456 1.00 86.88 341 LYS A CA 1
ATOM 2905 C C . LYS A 1 341 ? 1.997 3.497 24.431 1.00 86.88 341 LYS A C 1
ATOM 2907 O O . LYS A 1 341 ? 1.440 3.112 25.452 1.00 86.88 341 LYS A O 1
ATOM 2912 N N . GLY A 1 342 ? 3.246 3.148 24.117 1.00 87.56 342 GLY A N 1
ATOM 2913 C CA . GLY A 1 342 ? 4.113 2.310 24.948 1.00 87.56 342 GLY A CA 1
ATOM 2914 C C . GLY A 1 342 ? 4.232 0.849 24.499 1.00 87.56 342 GLY A C 1
ATOM 2915 O O . GLY A 1 342 ? 4.965 0.092 25.132 1.00 87.56 342 GLY A O 1
ATOM 2916 N N . HIS A 1 343 ? 3.573 0.439 23.408 1.00 88.31 343 HIS A N 1
ATOM 2917 C CA . HIS A 1 343 ? 3.674 -0.925 22.867 1.00 88.31 343 HIS A CA 1
ATOM 2918 C C . HIS A 1 343 ? 4.959 -1.103 22.046 1.00 88.31 343 HIS A C 1
ATOM 2920 O O . HIS A 1 343 ? 4.939 -1.016 20.810 1.00 88.31 343 HIS A O 1
ATOM 2926 N N . LYS A 1 344 ? 6.086 -1.315 22.736 1.00 89.81 344 LYS A N 1
ATOM 2927 C CA . LYS A 1 344 ? 7.437 -1.390 22.150 1.00 89.81 344 LYS A CA 1
ATOM 2928 C C . LYS A 1 344 ? 7.560 -2.425 21.025 1.00 89.81 344 LYS A C 1
ATOM 2930 O O . LYS A 1 344 ? 8.227 -2.155 20.030 1.00 89.81 344 LYS A O 1
ATOM 2935 N N . GLU A 1 345 ? 6.840 -3.542 21.114 1.00 92.19 345 GLU A N 1
ATOM 2936 C CA . GLU A 1 345 ? 6.804 -4.604 20.100 1.00 92.19 345 GLU A CA 1
ATOM 2937 C C . GLU A 1 345 ? 6.309 -4.121 18.726 1.00 92.19 345 GLU A C 1
ATOM 2939 O O . GLU A 1 345 ? 6.575 -4.740 17.696 1.00 92.19 345 GLU A O 1
ATOM 2944 N N . SER A 1 346 ? 5.582 -3.002 18.680 1.00 93.00 346 SER A N 1
ATOM 2945 C CA . SER A 1 346 ? 5.075 -2.442 17.425 1.00 93.00 346 SER A CA 1
ATOM 2946 C C . SER A 1 346 ? 6.206 -1.879 16.560 1.00 93.00 346 SER A C 1
ATOM 2948 O O . SER A 1 346 ? 6.160 -2.009 15.337 1.00 93.00 346 SER A O 1
ATOM 2950 N N . LEU A 1 347 ? 7.251 -1.314 17.180 1.00 94.62 347 LEU A N 1
ATOM 2951 C CA . LEU A 1 347 ? 8.418 -0.792 16.465 1.00 94.62 347 LEU A CA 1
ATOM 2952 C C . LEU A 1 347 ? 9.213 -1.919 15.797 1.00 94.62 347 LEU A C 1
ATOM 2954 O O . LEU A 1 347 ? 9.608 -1.788 14.642 1.00 94.62 347 LEU A O 1
ATOM 2958 N N . GLU A 1 348 ? 9.376 -3.055 16.476 1.00 94.81 348 GLU A N 1
ATOM 2959 C CA . GLU A 1 348 ? 10.059 -4.232 15.921 1.00 94.81 348 GLU A CA 1
ATOM 2960 C C . GLU A 1 348 ? 9.363 -4.752 14.657 1.00 94.81 348 GLU A C 1
ATOM 2962 O O . GLU A 1 348 ? 10.022 -5.099 13.674 1.00 94.81 348 GLU A O 1
ATOM 2967 N N . LYS A 1 349 ? 8.023 -4.757 14.635 1.00 94.69 349 LYS A N 1
ATOM 2968 C CA . LYS A 1 349 ? 7.263 -5.147 13.437 1.00 94.69 349 LYS A CA 1
ATOM 2969 C C . LYS A 1 349 ? 7.469 -4.173 12.278 1.00 94.69 349 LYS A C 1
ATOM 2971 O O . LYS A 1 349 ? 7.529 -4.626 11.137 1.00 94.69 349 LYS A O 1
ATOM 2976 N N . ILE A 1 350 ? 7.561 -2.870 12.560 1.00 96.19 350 ILE A N 1
ATOM 2977 C CA . ILE A 1 350 ? 7.807 -1.843 11.539 1.00 96.19 350 ILE A CA 1
ATOM 2978 C C . ILE A 1 350 ? 9.216 -1.998 10.965 1.00 96.19 350 ILE A C 1
ATOM 2980 O O . ILE A 1 350 ? 9.363 -2.074 9.751 1.00 96.19 350 ILE A O 1
ATOM 2984 N N . ILE A 1 351 ? 10.232 -2.154 11.820 1.00 97.31 351 ILE A N 1
ATOM 2985 C CA . ILE A 1 351 ? 11.617 -2.397 11.389 1.00 97.31 351 ILE A CA 1
ATOM 2986 C C . ILE A 1 351 ? 11.695 -3.652 10.511 1.00 97.31 351 ILE A C 1
ATOM 2988 O O . ILE A 1 351 ? 12.324 -3.645 9.457 1.00 97.31 351 ILE A O 1
ATOM 2992 N N . LYS A 1 352 ? 11.003 -4.728 10.900 1.00 97.19 352 LYS A N 1
ATOM 2993 C CA . LYS A 1 352 ? 10.944 -5.967 10.115 1.00 97.19 352 LYS A CA 1
ATOM 2994 C C . LYS A 1 352 ? 10.256 -5.788 8.754 1.00 97.19 352 LYS A C 1
ATOM 2996 O O . LYS A 1 352 ? 10.649 -6.450 7.794 1.00 97.19 352 LYS A O 1
ATOM 3001 N N . TYR A 1 353 ? 9.228 -4.942 8.677 1.00 96.75 353 TYR A N 1
ATOM 3002 C CA . TYR A 1 353 ? 8.539 -4.606 7.427 1.00 96.75 353 TYR A CA 1
ATOM 3003 C C . TYR A 1 353 ? 9.441 -3.786 6.495 1.00 96.75 353 TYR A C 1
ATOM 3005 O O . TYR A 1 353 ? 9.665 -4.214 5.370 1.00 96.75 353 TYR A O 1
ATOM 3013 N N . ASN A 1 354 ? 10.064 -2.721 6.997 1.00 97.88 354 ASN A N 1
ATOM 3014 C CA . ASN A 1 354 ? 11.012 -1.907 6.232 1.00 97.88 354 ASN A CA 1
ATOM 3015 C C . ASN A 1 354 ? 12.252 -2.718 5.789 1.00 97.88 354 ASN A C 1
ATOM 3017 O O . ASN A 1 354 ? 12.742 -2.577 4.671 1.00 97.88 354 ASN A O 1
ATOM 3021 N N . GLU A 1 355 ? 12.738 -3.657 6.612 1.00 98.19 355 GLU A N 1
ATOM 3022 C CA . GLU A 1 355 ? 13.769 -4.605 6.172 1.00 98.19 355 GLU A CA 1
ATOM 3023 C C . GLU A 1 355 ? 13.276 -5.501 5.023 1.00 98.19 355 GLU A C 1
ATOM 3025 O O . GLU A 1 355 ? 14.047 -5.797 4.106 1.00 98.19 355 GLU A O 1
ATOM 3030 N N . ASP A 1 356 ? 12.017 -5.956 5.063 1.00 97.75 356 ASP A N 1
ATOM 3031 C CA . ASP A 1 356 ? 11.426 -6.696 3.945 1.00 97.75 356 ASP A CA 1
ATOM 3032 C C . ASP A 1 356 ? 11.355 -5.849 2.672 1.00 97.75 356 ASP A C 1
ATOM 3034 O O . ASP A 1 356 ? 11.660 -6.386 1.610 1.00 97.75 356 ASP A O 1
ATOM 3038 N N . ASP A 1 357 ? 11.022 -4.558 2.756 1.00 97.81 357 ASP A N 1
ATOM 3039 C CA . ASP A 1 357 ? 11.013 -3.658 1.598 1.00 97.81 357 ASP A CA 1
ATOM 3040 C C . ASP A 1 357 ? 12.415 -3.535 0.975 1.00 97.81 357 ASP A C 1
ATOM 3042 O O . ASP A 1 357 ? 12.596 -3.772 -0.228 1.00 97.81 357 ASP A O 1
ATOM 3046 N N . CYS A 1 358 ? 13.448 -3.307 1.793 1.00 98.38 358 CYS A N 1
ATOM 3047 C CA . CYS A 1 358 ? 14.828 -3.255 1.308 1.00 98.38 358 CYS A CA 1
ATOM 3048 C C . CYS A 1 358 ? 15.278 -4.578 0.658 1.00 98.38 358 CYS A C 1
ATOM 3050 O O . CYS A 1 358 ? 15.896 -4.596 -0.411 1.00 98.38 358 CYS A O 1
ATOM 3052 N N . ARG A 1 359 ? 14.979 -5.716 1.296 1.00 98.56 359 ARG A N 1
ATOM 3053 C CA . ARG A 1 359 ? 15.362 -7.045 0.789 1.00 98.56 359 ARG A CA 1
ATOM 3054 C C . ARG A 1 359 ? 14.578 -7.438 -0.460 1.00 98.56 359 ARG A C 1
ATOM 3056 O O . ARG A 1 359 ? 15.154 -8.038 -1.368 1.00 98.56 359 ARG A O 1
ATOM 3063 N N . ALA A 1 360 ? 13.295 -7.095 -0.530 1.00 98.31 360 ALA A N 1
ATOM 3064 C CA . ALA A 1 360 ? 12.464 -7.312 -1.705 1.00 98.31 360 ALA A CA 1
ATOM 3065 C C . ALA A 1 360 ? 12.984 -6.505 -2.899 1.00 98.31 360 ALA A C 1
ATOM 3067 O O . ALA A 1 360 ? 13.109 -7.052 -3.994 1.00 98.31 360 ALA A O 1
ATOM 3068 N N . THR A 1 361 ? 13.359 -5.244 -2.682 1.00 98.50 361 THR A N 1
ATOM 3069 C CA . THR A 1 361 ? 13.950 -4.380 -3.712 1.00 98.50 361 THR A CA 1
ATOM 3070 C C . THR A 1 361 ? 15.276 -4.944 -4.227 1.00 98.50 361 THR A C 1
ATOM 3072 O O . THR A 1 361 ? 15.450 -5.083 -5.438 1.00 98.50 361 THR A O 1
ATOM 3075 N N . ALA A 1 362 ? 16.175 -5.385 -3.337 1.00 98.12 362 ALA A N 1
ATOM 3076 C CA . ALA A 1 362 ? 17.416 -6.059 -3.739 1.00 98.12 362 ALA A CA 1
ATOM 3077 C C . ALA A 1 362 ? 17.158 -7.358 -4.527 1.00 98.12 362 ALA A C 1
ATOM 3079 O O . ALA A 1 362 ? 17.802 -7.607 -5.543 1.00 98.12 362 ALA A O 1
ATOM 3080 N N . MET A 1 363 ? 16.184 -8.178 -4.112 1.00 98.06 363 MET A N 1
ATOM 3081 C CA . MET A 1 363 ? 15.819 -9.387 -4.860 1.00 98.06 363 MET A CA 1
ATOM 3082 C C . MET A 1 363 ? 15.334 -9.050 -6.274 1.00 98.06 363 MET A C 1
ATOM 3084 O O . MET A 1 363 ? 15.716 -9.734 -7.222 1.00 98.06 363 MET A O 1
ATOM 3088 N N . ILE A 1 364 ? 14.510 -8.008 -6.432 1.00 98.31 364 ILE A N 1
ATOM 3089 C CA . ILE A 1 364 ? 14.047 -7.569 -7.753 1.00 98.31 364 ILE A CA 1
ATOM 3090 C C . ILE A 1 364 ? 15.241 -7.147 -8.611 1.00 98.31 364 ILE A C 1
ATOM 3092 O O . ILE A 1 364 ? 15.327 -7.585 -9.752 1.00 98.31 364 ILE A O 1
ATOM 3096 N N . MET A 1 365 ? 16.187 -6.373 -8.071 1.00 97.88 365 MET A N 1
ATOM 3097 C CA . MET A 1 365 ? 17.405 -5.981 -8.793 1.00 97.88 365 MET A CA 1
ATOM 3098 C C . MET A 1 365 ? 18.164 -7.188 -9.355 1.00 97.88 365 MET A C 1
ATOM 3100 O O . MET A 1 365 ? 18.505 -7.207 -10.538 1.00 97.88 365 MET A O 1
ATOM 3104 N N . GLU A 1 366 ? 18.379 -8.220 -8.537 1.00 97.12 366 GLU A N 1
ATOM 3105 C CA . GLU A 1 366 ? 19.063 -9.441 -8.978 1.00 97.12 366 GLU A CA 1
ATOM 3106 C C . GLU A 1 366 ? 18.244 -10.224 -10.014 1.00 97.12 366 GLU A C 1
ATOM 3108 O O . GLU A 1 366 ? 18.788 -10.674 -11.020 1.00 97.12 366 GLU A O 1
ATOM 3113 N N . LYS A 1 367 ? 16.921 -10.317 -9.841 1.00 97.75 367 LYS A N 1
ATOM 3114 C CA . LYS A 1 367 ? 16.031 -10.991 -10.801 1.00 97.75 367 LYS A CA 1
ATOM 3115 C C . LYS A 1 367 ? 15.978 -10.278 -12.145 1.00 97.75 367 LYS A C 1
ATOM 3117 O O . LYS A 1 367 ? 15.994 -10.928 -13.185 1.00 97.75 367 LYS A O 1
ATOM 3122 N N . LEU A 1 368 ? 15.955 -8.948 -12.149 1.00 96.94 368 LEU A N 1
ATOM 3123 C CA . LEU A 1 368 ? 16.034 -8.171 -13.383 1.00 96.94 368 LEU A CA 1
ATOM 3124 C C . LEU A 1 368 ? 17.403 -8.324 -14.049 1.00 96.94 368 LEU A C 1
ATOM 3126 O O . LEU A 1 368 ? 17.466 -8.441 -15.269 1.00 96.94 368 LEU A O 1
ATOM 3130 N N . ARG A 1 369 ? 18.486 -8.398 -13.267 1.00 95.94 369 ARG A N 1
ATOM 3131 C CA . ARG A 1 369 ? 19.828 -8.675 -13.794 1.00 95.94 369 ARG A CA 1
ATOM 3132 C C . ARG A 1 369 ? 19.890 -10.036 -14.476 1.00 95.94 369 ARG A C 1
ATOM 3134 O O . ARG A 1 369 ? 20.460 -10.131 -15.553 1.00 95.94 369 ARG A O 1
ATOM 3141 N N . GLU A 1 370 ? 19.300 -11.068 -13.877 1.00 95.44 370 GLU A N 1
ATOM 3142 C CA . GLU A 1 370 ? 19.175 -12.398 -14.489 1.00 95.44 370 GLU A CA 1
ATOM 3143 C C . GLU A 1 370 ? 18.356 -12.363 -15.783 1.00 95.44 370 GLU A C 1
ATOM 3145 O O . GLU A 1 370 ? 18.765 -12.974 -16.761 1.00 95.44 370 GLU A O 1
ATOM 3150 N N . LEU A 1 371 ? 17.240 -11.628 -15.805 1.00 94.12 371 LEU A N 1
ATOM 3151 C CA . LEU A 1 371 ? 16.376 -11.515 -16.984 1.00 94.12 371 LEU A CA 1
ATOM 3152 C C . LEU A 1 371 ? 17.033 -10.784 -18.165 1.00 94.12 371 LEU A C 1
ATOM 3154 O O . LEU A 1 371 ? 16.628 -11.003 -19.301 1.00 94.12 371 LEU A O 1
ATOM 3158 N N . MET A 1 372 ? 17.984 -9.883 -17.907 1.00 91.56 372 MET A N 1
ATOM 3159 C CA . MET A 1 372 ? 18.617 -9.049 -18.938 1.00 91.56 372 MET A CA 1
ATOM 3160 C C . MET A 1 372 ? 19.913 -9.609 -19.526 1.00 91.56 372 MET A C 1
ATOM 3162 O O . MET A 1 372 ? 20.385 -9.059 -20.535 1.00 91.56 372 MET A O 1
ATOM 3166 N N . LYS A 1 373 ? 20.479 -10.641 -18.887 1.00 83.94 373 LYS A N 1
ATOM 3167 C CA . LYS A 1 373 ? 21.543 -11.464 -19.471 1.00 83.94 373 LYS A CA 1
ATOM 3168 C C . LYS A 1 373 ? 21.016 -12.098 -20.750 1.00 83.94 373 LYS A C 1
ATOM 3170 O O . LYS A 1 373 ? 21.715 -11.948 -21.773 1.00 83.94 373 LYS A O 1
#

Radius of gyration: 24.49 Å; chains: 1; bounding box: 63×40×72 Å

Secondary structure (DSSP, 8-state):
-EEESSSHHHHTT-TT--BS---SSEEEEEEETTEEEEEEESEEETTTTEEEEE-S-SS--HHHHHHHHHHHHHHHHTT---SEEEEEETTEEEEEEHHHHHHHHHHHHHHHHHHHS------STTGGGBTTHHHHHHHHHHTT-GGGSTT--HHHHHHHHHTT--HHHHHHTT-GGGS-HHHHHHHHHHHHHHHTS-EESS-----SSEEEEEEEEETTEEEEEEEEETTEEEEEE-SSSHHHHHHHHHHHHHHT-SEEEESSTHHHHHHHHHHTT-GGGHHHHHHHHTTEEEHHHHHHHHEE-S-S--SHHHHHHHTT---S----HHHHHHHHHHHHTT-THHHHHHHHHHHHHHHHHHHHHHHHHHHH-